Protein AF-A0A5B7ASS6-F1 (afdb_monomer_lite)

Radius of gyration: 26.57 Å; chains: 1; bounding box: 70×71×68 Å

Foldseek 3Di:
DLVCVVVVQVDDDPPDDTPVNVVVVVLVCLLVDDPVRLLVVQLVCQVVVVSCVVVCSLVSSLLSNLVVLVVLLVPDDDPDDDDDDDDDDDDDDDPPVPVVVVVNVCSNCVCLVSCLSHQLVSLLVSLVSNVVVPHDLLSNLVSLLSSLVVCVVPDDLVSNQSSLLSSLVSNLVGDLVSHDLVVLLVSVVVCLPHPHDPVSLLSSLLSNLLVLLVDALVSQQDADRPPAQAGRDLVSVLSSLCSNCVVHPVPDDLNSLLSNVVSLLVNLLVRLLTPSDDPVSSVCSVPSHDPSSDPDCVSVVNSVVNNVVD

InterPro domains:
  IPR027356 NPH3 domain [PF03000] (109-309)
  IPR027356 NPH3 domain [PS51649] (109-310)
  IPR043454 NPH3/RPT2-like family [PTHR32370] (1-309)

Structure (mmCIF, N/CA/C/O backbone):
data_AF-A0A5B7ASS6-F1
#
_entry.id   AF-A0A5B7ASS6-F1
#
loop_
_atom_site.group_PDB
_atom_site.id
_atom_site.type_symbol
_atom_site.label_atom_id
_atom_site.label_alt_id
_atom_site.label_comp_id
_atom_site.label_asym_id
_atom_site.label_entity_id
_atom_site.label_seq_id
_atom_site.pdbx_PDB_ins_code
_atom_site.Cartn_x
_atom_site.Cartn_y
_atom_site.Cartn_z
_atom_site.occupancy
_atom_site.B_iso_or_equiv
_atom_site.auth_seq_id
_atom_site.auth_comp_id
_atom_site.auth_asym_id
_atom_site.auth_atom_id
_atom_site.pdbx_PDB_model_num
ATOM 1 N N . TYR A 1 1 ? -26.658 -4.430 28.474 1.00 70.12 1 TYR A N 1
ATOM 2 C CA . TYR A 1 1 ? -27.340 -4.220 27.182 1.00 70.12 1 TYR A CA 1
ATOM 3 C C . TYR A 1 1 ? -27.640 -5.527 26.459 1.00 70.12 1 TYR A C 1
ATOM 5 O O . TYR A 1 1 ? -28.790 -5.923 26.488 1.00 70.12 1 TYR A O 1
ATOM 13 N N . CYS A 1 2 ? -26.664 -6.260 25.897 1.00 70.94 2 CYS A N 1
ATOM 14 C CA . CYS A 1 2 ? -26.958 -7.494 25.139 1.00 70.94 2 CYS A CA 1
ATOM 15 C C . CYS A 1 2 ? -27.719 -8.550 25.961 1.00 70.94 2 CYS A C 1
ATOM 17 O O . CYS A 1 2 ? -28.656 -9.152 25.457 1.00 70.94 2 CYS A O 1
ATOM 19 N N . ILE A 1 3 ? -27.371 -8.714 27.245 1.00 75.25 3 ILE A N 1
ATOM 20 C CA . ILE A 1 3 ? -28.109 -9.583 28.180 1.00 75.25 3 ILE A CA 1
ATOM 21 C C . ILE A 1 3 ? -29.531 -9.059 28.423 1.00 75.25 3 ILE A C 1
ATOM 23 O O . ILE A 1 3 ? -30.468 -9.840 28.394 1.00 75.25 3 ILE A O 1
ATOM 27 N N . ALA A 1 4 ? -29.706 -7.749 28.617 1.00 75.75 4 ALA A N 1
ATOM 28 C CA . ALA A 1 4 ? -31.023 -7.147 28.839 1.00 75.75 4 ALA A CA 1
ATOM 29 C C . ALA A 1 4 ? -31.941 -7.306 27.614 1.00 75.75 4 ALA A C 1
ATOM 31 O O . ALA A 1 4 ? -33.117 -7.610 27.771 1.00 75.75 4 ALA A O 1
ATOM 32 N N . HIS A 1 5 ? -31.379 -7.162 26.408 1.00 72.50 5 HIS A N 1
ATOM 33 C CA . HIS A 1 5 ? -32.078 -7.382 25.144 1.00 72.50 5 HIS A CA 1
ATOM 34 C C . HIS A 1 5 ? -32.392 -8.868 24.914 1.00 72.50 5 HIS A C 1
ATOM 36 O O . HIS A 1 5 ? -33.479 -9.200 24.458 1.00 72.50 5 HIS A O 1
ATOM 42 N N . PHE A 1 6 ? -31.461 -9.776 25.225 1.00 75.00 6 PHE A N 1
ATOM 43 C CA . PHE A 1 6 ? -31.694 -11.223 25.127 1.00 75.00 6 PHE A CA 1
ATOM 44 C C . PHE A 1 6 ? -32.766 -11.706 26.111 1.00 75.00 6 PHE A C 1
ATOM 46 O O . PHE A 1 6 ? -33.565 -12.571 25.780 1.00 75.00 6 PHE A O 1
ATOM 53 N N . MET A 1 7 ? -32.789 -11.133 27.314 1.00 79.31 7 MET A N 1
ATOM 54 C CA . MET A 1 7 ? -33.757 -11.448 28.368 1.00 79.31 7 MET A CA 1
ATOM 55 C C . MET A 1 7 ? -35.111 -10.745 28.172 1.00 79.31 7 MET A C 1
ATOM 57 O O . MET A 1 7 ? -35.962 -10.850 29.049 1.00 79.31 7 MET A O 1
ATOM 61 N N . GLU A 1 8 ? -35.293 -9.994 27.076 1.00 74.69 8 GLU A N 1
ATOM 62 C CA . GLU A 1 8 ? -36.501 -9.209 26.778 1.00 74.69 8 GLU A CA 1
ATOM 63 C C . GLU A 1 8 ? -36.992 -8.374 27.977 1.00 74.69 8 GLU A C 1
ATOM 65 O O . GLU A 1 8 ? -38.194 -8.246 28.232 1.00 74.69 8 GLU A O 1
ATOM 70 N N . MET A 1 9 ? -36.057 -7.778 28.731 1.00 75.12 9 MET A N 1
ATOM 71 C CA . MET A 1 9 ? -36.351 -6.944 29.907 1.00 75.12 9 MET A CA 1
ATOM 72 C C . MET A 1 9 ? -36.867 -5.553 29.504 1.00 75.12 9 MET A C 1
ATOM 74 O O . MET A 1 9 ? -36.378 -4.532 29.979 1.00 75.12 9 MET A O 1
ATOM 78 N N . ASN A 1 10 ? -37.858 -5.528 28.616 1.00 68.19 10 ASN A N 1
ATOM 79 C CA . ASN A 1 10 ? -38.366 -4.353 27.908 1.00 68.19 10 ASN A CA 1
ATOM 80 C C . ASN A 1 10 ? -39.529 -3.685 28.662 1.00 68.19 10 ASN A C 1
ATOM 82 O O . ASN A 1 10 ? -40.051 -2.662 28.230 1.00 68.19 10 ASN A O 1
ATOM 86 N N . LYS A 1 11 ? -40.006 -4.310 29.745 1.00 65.25 11 LYS A N 1
ATOM 87 C CA . LYS A 1 11 ? -41.147 -3.853 30.545 1.00 65.25 11 LYS A CA 1
ATOM 88 C C . LYS A 1 11 ? -40.686 -3.621 31.976 1.00 65.25 11 LYS A C 1
ATOM 90 O O . LYS A 1 11 ? -40.142 -4.522 32.611 1.00 65.25 11 LYS A O 1
ATOM 95 N N . SER A 1 12 ? -40.883 -2.409 32.483 1.00 62.34 12 SER A N 1
ATOM 96 C CA . SER A 1 12 ? -40.654 -2.088 33.890 1.00 62.34 12 SER A CA 1
ATOM 97 C C . SER A 1 12 ? -41.745 -2.726 34.755 1.00 62.34 12 SER A C 1
ATOM 99 O O . SER A 1 12 ? -42.940 -2.618 34.477 1.00 62.34 12 SER A O 1
ATOM 101 N N . ILE A 1 13 ? -41.330 -3.432 35.808 1.00 58.53 13 ILE A N 1
ATOM 102 C CA . ILE A 1 13 ? -42.232 -3.882 36.870 1.00 58.53 13 ILE A CA 1
ATOM 103 C C . ILE A 1 13 ? -42.278 -2.739 37.886 1.00 58.53 13 ILE A C 1
ATOM 105 O O . ILE A 1 13 ? -41.232 -2.286 38.353 1.00 58.53 13 ILE A O 1
ATOM 109 N N . SER A 1 14 ? -43.491 -2.246 38.151 1.00 56.44 14 SER A N 1
ATOM 110 C CA . SER A 1 14 ? -43.833 -1.096 39.003 1.00 56.44 14 SER A CA 1
ATOM 111 C C . SER A 1 14 ? -42.741 -0.681 40.006 1.00 56.44 14 SER A C 1
ATOM 113 O O . SER A 1 14 ? -42.506 -1.367 40.998 1.00 56.44 14 SER A O 1
ATOM 115 N N . GLY A 1 15 ? -42.109 0.473 39.760 1.00 63.78 15 GLY A N 1
ATOM 116 C CA . GLY A 1 15 ? -41.204 1.153 40.696 1.00 63.78 15 GLY A CA 1
ATOM 117 C C . GLY A 1 15 ? -39.707 0.863 40.540 1.00 63.78 15 GLY A C 1
ATOM 118 O O . GLY A 1 15 ? -38.907 1.612 41.095 1.00 63.78 15 GLY A O 1
ATOM 119 N N . THR A 1 16 ? -39.303 -0.148 39.761 1.00 65.62 16 THR A N 1
ATOM 120 C CA . THR A 1 16 ? -37.878 -0.449 39.519 1.00 65.62 16 THR A CA 1
ATOM 121 C C . THR A 1 16 ? -37.538 -0.260 38.041 1.00 65.62 16 THR A C 1
ATOM 123 O O . THR A 1 16 ? -38.141 -0.903 37.181 1.00 65.62 16 THR A O 1
ATOM 126 N N . ILE A 1 17 ? -36.578 0.624 37.737 1.00 67.38 17 ILE A N 1
ATOM 127 C CA . ILE A 1 17 ? -36.073 0.835 36.368 1.00 67.38 17 ILE A CA 1
ATOM 128 C C . ILE A 1 17 ? -35.519 -0.503 35.867 1.00 67.38 17 ILE A C 1
ATOM 130 O O . ILE A 1 17 ? -34.678 -1.106 36.541 1.00 67.38 17 ILE A O 1
ATOM 134 N N . ASN A 1 18 ? -36.000 -0.982 34.719 1.00 78.81 18 ASN A N 1
ATOM 135 C CA . ASN A 1 18 ? -35.545 -2.262 34.181 1.00 78.81 18 ASN A CA 1
ATOM 136 C C . ASN A 1 18 ? -34.081 -2.159 33.707 1.00 78.81 18 ASN A C 1
ATOM 138 O O . ASN A 1 18 ? -33.558 -1.079 33.425 1.00 78.81 18 ASN A O 1
ATOM 142 N N . LEU A 1 19 ? -33.386 -3.300 33.645 1.00 79.50 19 LEU A N 1
ATOM 143 C CA . LEU A 1 19 ? -31.969 -3.334 33.268 1.00 79.50 19 LEU A CA 1
ATOM 144 C C . LEU A 1 19 ? -31.737 -2.735 31.872 1.00 79.50 19 LEU A C 1
ATOM 146 O O . LEU A 1 19 ? -30.673 -2.173 31.618 1.00 79.50 19 LEU A O 1
ATOM 150 N N . PHE A 1 20 ? -32.719 -2.846 30.974 1.00 78.19 20 PHE A N 1
ATOM 151 C CA . PHE A 1 20 ? -32.643 -2.275 29.636 1.00 78.19 20 PHE A CA 1
ATOM 152 C C . PHE A 1 20 ? -32.573 -0.743 29.689 1.00 78.19 20 PHE A C 1
ATOM 154 O O . PHE A 1 20 ? -31.570 -0.190 29.249 1.00 78.19 20 PHE A O 1
ATOM 161 N N . GLU A 1 21 ? -33.538 -0.085 30.331 1.00 77.62 21 GLU A N 1
ATOM 162 C CA . GLU A 1 21 ? -33.602 1.368 30.549 1.00 77.62 21 GLU A CA 1
ATOM 163 C C . GLU A 1 21 ? -32.377 1.886 31.313 1.00 77.62 21 GLU A C 1
ATOM 165 O O . GLU A 1 21 ? -31.799 2.905 30.942 1.00 77.62 21 GLU A O 1
ATOM 170 N N . GLN A 1 22 ? -31.917 1.165 32.345 1.00 79.19 22 GLN A N 1
ATOM 171 C CA . GLN A 1 22 ? -30.687 1.539 33.055 1.00 79.19 22 GLN A CA 1
ATOM 172 C C . GLN A 1 22 ? -29.461 1.484 32.141 1.00 79.19 22 GLN A C 1
ATOM 174 O O . GLN A 1 22 ? -28.597 2.360 32.218 1.00 79.19 22 GLN A O 1
ATOM 179 N N . THR A 1 23 ? -29.365 0.462 31.278 1.00 77.94 23 THR A N 1
ATOM 180 C CA . THR A 1 23 ? -28.239 0.394 30.344 1.00 77.94 23 THR A CA 1
ATOM 181 C C . THR A 1 23 ? -28.380 1.409 29.214 1.00 77.94 23 THR A C 1
ATOM 183 O O . THR A 1 23 ? -27.381 1.942 28.760 1.00 77.94 23 THR A O 1
ATOM 186 N N . GLU A 1 24 ? -29.584 1.690 28.730 1.00 77.88 24 GLU A N 1
ATOM 187 C CA . GLU A 1 24 ? -29.803 2.682 27.679 1.00 77.88 24 GLU A CA 1
ATOM 188 C C . GLU A 1 24 ? -29.435 4.086 28.162 1.00 77.88 24 GLU A C 1
ATOM 190 O O . GLU A 1 24 ? -28.659 4.773 27.499 1.00 77.88 24 GLU A O 1
ATOM 195 N N . LYS A 1 25 ? -29.852 4.449 29.380 1.00 81.50 25 LYS A N 1
ATOM 196 C CA . LYS A 1 25 ? -29.452 5.703 30.020 1.00 81.50 25 LYS A CA 1
ATOM 197 C C . LYS A 1 25 ? -27.933 5.811 30.192 1.00 81.50 25 LYS A C 1
ATOM 199 O O . LYS A 1 25 ? -27.349 6.842 29.872 1.00 81.50 25 LYS A O 1
ATOM 204 N N . SER A 1 26 ? -27.258 4.743 30.626 1.00 77.75 26 SER A N 1
ATOM 205 C CA . SER A 1 26 ? -25.791 4.773 30.741 1.00 77.75 26 SER A CA 1
ATOM 206 C C . SER A 1 26 ? -25.083 4.853 29.381 1.00 77.75 26 SER A C 1
ATOM 208 O O . SER A 1 26 ? -23.999 5.431 29.284 1.00 77.75 26 SER A O 1
ATOM 210 N N . LEU A 1 27 ? -25.701 4.334 28.313 1.00 76.69 27 LEU A N 1
ATOM 211 C CA . LEU A 1 27 ? -25.215 4.483 26.939 1.00 76.69 27 LEU A CA 1
ATOM 212 C C . LEU A 1 27 ? -25.411 5.906 26.392 1.00 76.69 27 LEU A C 1
ATOM 214 O O . LEU A 1 27 ? -24.600 6.363 25.586 1.00 76.69 27 LEU A O 1
ATOM 218 N N . GLU A 1 28 ? -26.458 6.623 26.801 1.00 79.19 28 GLU A N 1
ATOM 219 C CA . GLU A 1 28 ? -26.616 8.053 26.491 1.00 79.19 28 GLU A CA 1
ATOM 220 C C . GLU A 1 28 ? -25.521 8.898 27.157 1.00 79.19 28 GLU A C 1
ATOM 222 O O . GLU A 1 28 ? -25.026 9.867 26.576 1.00 79.19 28 GLU A O 1
ATOM 227 N N . GLU A 1 29 ? -25.055 8.471 28.330 1.00 84.12 29 GLU A N 1
ATOM 228 C CA . GLU A 1 29 ? -23.999 9.134 29.094 1.00 84.12 29 GLU A CA 1
ATOM 229 C C . GLU A 1 29 ? -22.566 8.825 28.597 1.00 84.12 29 GLU A C 1
ATOM 231 O O . GLU A 1 29 ? -21.608 9.402 29.116 1.00 84.12 29 GLU A O 1
ATOM 236 N N . ILE A 1 30 ? -22.381 8.012 27.538 1.00 82.94 30 ILE A N 1
ATOM 237 C CA . ILE A 1 30 ? -21.056 7.679 26.949 1.00 82.94 30 ILE A CA 1
ATOM 238 C C . ILE A 1 30 ? -20.226 8.928 26.616 1.00 82.94 30 ILE A C 1
ATOM 240 O O . ILE A 1 30 ? -18.992 8.915 26.681 1.00 82.94 30 ILE A O 1
ATOM 244 N N . ARG A 1 31 ? -20.881 10.036 26.250 1.00 79.62 31 ARG A N 1
ATOM 245 C CA . ARG A 1 31 ? -20.193 11.300 25.947 1.00 79.62 31 ARG A CA 1
ATOM 246 C C . ARG A 1 31 ? -19.391 11.825 27.144 1.00 79.62 31 ARG A C 1
ATOM 248 O O . ARG A 1 31 ? -18.380 12.491 26.921 1.00 79.62 31 ARG A O 1
ATOM 255 N N . TYR A 1 32 ? -19.793 11.497 28.370 1.00 83.19 32 TYR A N 1
ATOM 256 C CA . TYR A 1 32 ? -19.187 11.970 29.616 1.00 83.19 32 TYR A CA 1
ATOM 257 C C . TYR A 1 32 ? -18.170 10.999 30.228 1.00 83.19 32 TYR A C 1
ATOM 259 O O . TYR A 1 32 ? -17.474 11.385 31.162 1.00 83.19 32 TYR A O 1
ATOM 267 N N . TRP A 1 33 ? -18.031 9.780 29.695 1.00 87.19 33 TRP A N 1
ATOM 268 C CA . TRP A 1 33 ? -17.078 8.784 30.207 1.00 87.19 33 TRP A CA 1
ATOM 269 C C . TRP A 1 33 ? -15.637 9.297 30.192 1.00 87.19 33 TRP A C 1
ATOM 271 O O . TRP A 1 33 ? -15.272 10.146 29.383 1.00 87.19 33 T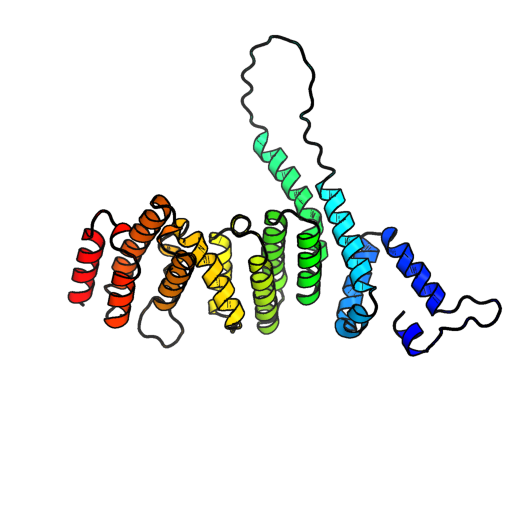RP A O 1
ATOM 281 N N . THR A 1 34 ? -14.760 8.787 31.043 1.00 89.06 34 THR A N 1
ATOM 282 C CA . THR A 1 34 ? -13.330 9.115 30.956 1.00 89.06 34 THR A CA 1
ATOM 283 C C . THR A 1 34 ? -12.688 8.465 29.719 1.00 89.06 34 THR A C 1
ATOM 285 O O . THR A 1 34 ? -13.234 7.542 29.112 1.00 89.06 34 THR A O 1
ATOM 288 N N . TRP A 1 35 ? -11.515 8.953 29.292 1.00 88.81 35 TRP A N 1
ATOM 289 C CA . TRP A 1 35 ? -10.767 8.323 28.189 1.00 88.81 35 TRP A CA 1
ATOM 290 C C . TRP A 1 35 ? -10.456 6.849 28.493 1.00 88.81 35 TRP A C 1
ATOM 292 O O . TRP A 1 35 ? -10.671 5.974 27.657 1.00 88.81 35 TRP A O 1
ATOM 302 N N . SER A 1 36 ? -10.041 6.567 29.729 1.00 89.56 36 SER A N 1
ATOM 303 C CA . SER A 1 36 ? -9.760 5.215 30.211 1.00 89.56 36 SER A CA 1
ATOM 304 C C . SER A 1 36 ? -10.991 4.305 30.157 1.00 89.56 36 SER A C 1
ATOM 306 O O . SER A 1 36 ? -10.883 3.174 29.686 1.00 89.56 36 SER A O 1
ATOM 308 N N . GLU A 1 37 ? -12.164 4.792 30.574 1.00 89.62 37 GLU A N 1
ATOM 309 C CA . GLU A 1 37 ? -13.430 4.044 30.492 1.00 89.62 37 GLU A CA 1
ATOM 310 C C . GLU A 1 37 ? -13.796 3.692 29.047 1.00 89.62 37 GLU A C 1
ATOM 312 O O . GLU A 1 37 ? -14.120 2.538 28.762 1.00 89.62 37 GLU A O 1
ATOM 317 N N . LEU A 1 38 ? -13.665 4.646 28.115 1.00 89.81 38 LEU A N 1
ATOM 318 C CA . LEU A 1 38 ? -13.899 4.405 26.687 1.00 89.81 38 LEU A CA 1
ATOM 319 C C . LEU A 1 38 ? -12.966 3.324 26.130 1.00 89.81 38 LEU A C 1
ATOM 321 O O . LEU A 1 38 ? -13.415 2.419 25.425 1.00 89.81 38 LEU A O 1
ATOM 325 N N . LEU A 1 39 ? -11.673 3.377 26.462 1.00 89.81 39 LEU A N 1
ATOM 326 C CA . LEU A 1 39 ? -10.706 2.374 26.010 1.00 89.81 39 LEU A CA 1
ATOM 327 C C . LEU A 1 39 ? -10.994 0.987 26.583 1.00 89.81 39 LEU A C 1
ATOM 329 O O . LEU A 1 39 ? -10.874 -0.009 25.866 1.00 89.81 39 LEU A O 1
ATOM 333 N N . VAL A 1 40 ? -11.368 0.903 27.862 1.00 89.25 40 VAL A N 1
ATOM 334 C CA . VAL A 1 40 ? -11.747 -0.365 28.500 1.00 89.25 40 VAL A CA 1
ATOM 335 C C . VAL A 1 40 ? -12.994 -0.936 27.830 1.00 89.25 40 VAL A C 1
ATOM 337 O O . VAL A 1 40 ? -12.986 -2.108 27.451 1.00 89.25 40 VAL A O 1
ATOM 340 N N . ALA A 1 41 ? -14.017 -0.114 27.592 1.00 88.00 41 ALA A N 1
ATOM 341 C CA . ALA A 1 41 ? -15.235 -0.537 26.910 1.00 88.00 41 ALA A CA 1
ATOM 342 C C . ALA A 1 41 ? -14.953 -1.041 25.484 1.00 88.00 41 ALA A C 1
ATOM 344 O O . ALA A 1 41 ? -15.414 -2.119 25.104 1.00 88.00 41 ALA A O 1
ATOM 345 N N . LEU A 1 42 ? -14.131 -0.323 24.709 1.00 87.81 42 LEU A N 1
ATOM 346 C CA . LEU A 1 42 ? -13.718 -0.750 23.368 1.00 87.81 42 LEU A CA 1
ATOM 347 C C . LEU A 1 42 ? -12.932 -2.066 23.401 1.00 87.81 42 LEU A C 1
ATOM 349 O O . LEU A 1 42 ? -13.170 -2.943 22.572 1.00 87.81 42 LEU A O 1
ATOM 353 N N . LYS A 1 43 ? -12.027 -2.246 24.372 1.00 87.25 43 LYS A N 1
ATOM 354 C CA . LYS A 1 43 ? -11.293 -3.508 24.566 1.00 87.25 43 LYS A CA 1
ATOM 355 C C . LYS A 1 43 ? -12.230 -4.665 24.908 1.00 87.25 43 LYS A C 1
ATOM 357 O O . LYS A 1 43 ? -12.085 -5.737 24.327 1.00 87.25 43 LYS A O 1
ATOM 362 N N . GLN A 1 44 ? -13.224 -4.448 25.764 1.00 85.44 44 GLN A N 1
ATOM 363 C CA . GLN A 1 44 ? -14.229 -5.462 26.097 1.00 85.44 44 GLN A CA 1
ATOM 364 C C . GLN A 1 44 ? -15.124 -5.814 24.897 1.00 85.44 44 GLN A C 1
ATOM 366 O O . GLN A 1 44 ? -15.443 -6.985 24.690 1.00 85.44 44 GLN A O 1
ATOM 371 N N . CYS A 1 45 ? -15.450 -4.840 24.040 1.00 82.44 45 CYS A N 1
ATOM 372 C CA . CYS A 1 45 ? -16.218 -5.077 22.814 1.00 82.44 45 CYS A CA 1
ATOM 373 C C . CYS A 1 45 ? -15.488 -5.982 21.803 1.00 82.44 45 CYS A C 1
ATOM 375 O O . CYS A 1 45 ? -16.145 -6.620 20.979 1.00 82.44 45 CYS A O 1
ATOM 377 N N . GLN A 1 46 ? -14.154 -6.103 21.870 1.00 82.19 46 GLN A N 1
ATOM 378 C CA . GLN A 1 46 ? -13.388 -6.983 20.972 1.00 82.19 46 GLN A CA 1
ATOM 379 C C . GLN A 1 46 ? -13.781 -8.456 21.106 1.00 82.19 46 GLN A C 1
ATOM 381 O O . GLN A 1 46 ? -13.802 -9.168 20.104 1.00 82.19 46 GLN A O 1
ATOM 386 N N . GLY A 1 47 ? -14.115 -8.905 22.319 1.00 72.44 47 GLY A N 1
ATOM 387 C CA . GLY A 1 47 ? -14.541 -10.283 22.577 1.00 72.44 47 GLY A CA 1
ATOM 388 C C . GLY A 1 47 ? -15.976 -10.587 22.134 1.00 72.44 47 GLY A C 1
ATOM 389 O O . GLY A 1 47 ? -16.363 -11.749 22.096 1.00 72.44 47 GLY A O 1
ATOM 390 N N . LEU A 1 48 ? -16.765 -9.562 21.788 1.00 69.06 48 LEU A N 1
ATOM 391 C CA . LEU A 1 48 ? -18.213 -9.649 21.548 1.00 69.06 48 LEU A CA 1
ATOM 392 C C . LEU A 1 48 ? -18.616 -9.114 20.162 1.00 69.06 48 LEU A C 1
ATOM 394 O O . LEU A 1 48 ? -19.754 -8.694 19.953 1.00 69.06 48 LEU A O 1
ATOM 398 N N . PHE A 1 49 ? -17.677 -9.117 19.214 1.00 64.12 49 PHE A N 1
ATOM 399 C CA . PHE A 1 49 ? -17.743 -8.343 17.971 1.00 64.12 49 PHE A CA 1
ATOM 400 C C . PHE A 1 49 ? -19.038 -8.494 17.136 1.00 64.12 49 PHE A C 1
ATOM 402 O O . PHE A 1 49 ? -19.541 -7.468 16.679 1.00 64.12 49 PHE A O 1
ATOM 409 N N . PRO A 1 50 ? -19.649 -9.688 16.960 1.00 62.00 50 PRO A N 1
ATOM 410 C CA . PRO A 1 50 ? -20.899 -9.797 16.199 1.00 62.00 50 PRO A CA 1
ATOM 411 C C . PRO A 1 50 ? -22.079 -9.082 16.878 1.00 62.00 50 PRO A C 1
ATOM 413 O O . PRO A 1 50 ? -22.892 -8.459 16.207 1.00 62.00 50 PRO A O 1
ATOM 416 N N . VAL A 1 51 ? -22.148 -9.140 18.212 1.00 59.25 51 VAL A N 1
ATOM 417 C CA . VAL A 1 51 ? -23.278 -8.644 19.020 1.00 59.25 51 VAL A CA 1
ATOM 418 C C . VAL A 1 51 ? -23.104 -7.162 19.392 1.00 59.25 51 VAL A C 1
ATOM 420 O O . VAL A 1 51 ? -24.066 -6.399 19.483 1.00 59.25 51 VAL A O 1
ATOM 423 N N . ALA A 1 52 ? -21.860 -6.718 19.586 1.00 59.06 52 ALA A N 1
ATOM 424 C CA . ALA A 1 52 ? -21.547 -5.315 19.852 1.00 59.06 52 ALA A CA 1
ATOM 425 C C . ALA A 1 52 ? -21.823 -4.419 18.630 1.00 59.06 52 ALA A C 1
ATOM 427 O O . ALA A 1 52 ? -22.252 -3.279 18.793 1.00 59.06 52 ALA A O 1
ATOM 428 N N . ASN A 1 53 ? -21.628 -4.937 17.412 1.00 62.31 53 ASN A N 1
ATOM 429 C CA . ASN A 1 53 ? -21.873 -4.178 16.187 1.00 62.31 53 ASN A CA 1
ATOM 430 C C . ASN A 1 53 ? -23.375 -3.993 15.893 1.00 62.31 53 ASN A C 1
ATOM 432 O O . ASN A 1 53 ? -23.774 -2.956 15.380 1.00 62.31 53 ASN A O 1
ATOM 436 N N . SER A 1 54 ? -24.228 -4.954 16.266 1.00 61.50 54 SER A N 1
ATOM 437 C CA . SER A 1 54 ? -25.685 -4.862 16.067 1.00 61.50 54 SER A CA 1
ATOM 438 C C . SER A 1 54 ? -26.406 -3.989 17.099 1.00 61.50 54 SER A C 1
ATOM 440 O O . SER A 1 54 ? -27.568 -3.658 16.903 1.00 61.50 54 SER A O 1
ATOM 442 N N . SER A 1 55 ? -25.750 -3.634 18.208 1.00 66.69 55 SER A N 1
ATOM 443 C CA . SER A 1 55 ? -26.372 -2.890 19.316 1.00 66.69 55 SER A CA 1
ATOM 444 C C . SER A 1 55 ? -26.156 -1.372 19.263 1.00 66.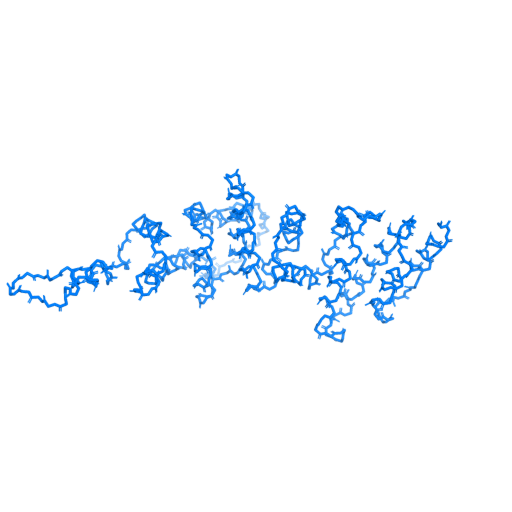69 55 SER A C 1
ATOM 446 O O . SER A 1 55 ? -26.637 -0.666 20.143 1.00 66.69 55 SER A O 1
ATOM 448 N N . GLY A 1 56 ? -25.396 -0.851 18.290 1.00 74.56 56 GLY A N 1
ATOM 449 C CA . GLY A 1 56 ? -25.068 0.582 18.175 1.00 74.56 56 GLY A CA 1
ATOM 450 C C . GLY A 1 56 ? -24.141 1.128 19.276 1.00 74.56 56 GLY A C 1
ATOM 451 O O . GLY A 1 56 ? -23.651 2.251 19.177 1.00 74.56 56 GLY A O 1
ATOM 452 N N . ILE A 1 57 ? -23.834 0.338 20.312 1.00 81.19 57 ILE A N 1
ATOM 453 C CA . ILE A 1 57 ? -22.933 0.719 21.415 1.00 81.19 57 ILE A CA 1
ATOM 454 C C . ILE A 1 57 ? -21.536 1.006 20.886 1.00 81.19 57 ILE A C 1
ATOM 456 O O . ILE A 1 57 ? -20.920 2.009 21.243 1.00 81.19 57 ILE A O 1
ATOM 460 N N . LEU A 1 58 ? -21.038 0.116 20.027 1.00 83.38 58 LEU A N 1
ATOM 461 C CA . LEU A 1 58 ? -19.706 0.246 19.462 1.00 83.38 58 LEU A CA 1
ATOM 462 C C . LEU A 1 58 ? -19.581 1.533 18.638 1.00 83.38 58 LEU A C 1
ATOM 464 O O . LEU A 1 58 ? -18.584 2.236 18.765 1.00 83.38 58 LEU A O 1
ATOM 468 N N . GLU A 1 59 ? -20.610 1.879 17.867 1.00 83.94 59 GLU A N 1
ATOM 469 C CA . GLU A 1 59 ? -20.669 3.118 17.090 1.00 83.94 59 GLU A CA 1
ATOM 470 C C . GLU A 1 59 ? -20.647 4.356 17.996 1.00 83.94 59 GLU A C 1
ATOM 472 O O . GLU A 1 59 ? -19.788 5.216 17.815 1.00 83.94 59 GLU A O 1
ATOM 477 N N . LYS A 1 60 ? -21.472 4.395 19.054 1.00 86.56 60 LYS A N 1
ATOM 478 C CA . LYS A 1 60 ? -21.463 5.489 20.047 1.00 86.56 60 LYS A CA 1
ATOM 479 C C . LYS A 1 60 ? -20.096 5.654 20.730 1.00 86.56 60 LYS A C 1
ATOM 481 O O . LYS A 1 60 ? -19.619 6.778 20.904 1.00 86.56 60 LYS A O 1
ATOM 486 N N . CYS A 1 61 ? -19.444 4.549 21.103 1.00 88.62 61 CYS A N 1
ATOM 487 C CA . CYS A 1 61 ? -18.102 4.569 21.694 1.00 88.62 61 CYS A CA 1
ATOM 488 C C . CYS A 1 61 ? -17.052 5.098 20.707 1.00 88.62 61 CYS A C 1
ATOM 490 O O . CYS A 1 61 ? -16.219 5.922 21.087 1.00 88.62 61 CYS A O 1
ATOM 492 N N . LEU A 1 62 ? -17.094 4.653 19.448 1.00 89.06 62 LEU A N 1
ATOM 493 C CA . LEU A 1 62 ? -16.198 5.127 18.392 1.00 89.06 62 LEU A CA 1
ATOM 494 C C . LEU A 1 62 ? -16.415 6.613 18.101 1.00 89.06 62 LEU A C 1
ATOM 496 O O . LEU A 1 62 ? -15.447 7.360 17.999 1.00 89.06 62 LEU A O 1
ATOM 500 N N . ASP A 1 63 ? -17.664 7.063 18.044 1.00 88.81 63 ASP A N 1
ATOM 501 C CA . ASP A 1 63 ? -18.006 8.467 17.838 1.00 88.81 63 ASP A CA 1
ATOM 502 C C . ASP A 1 63 ? -17.513 9.371 18.968 1.00 88.81 63 ASP A C 1
ATOM 504 O O . ASP A 1 63 ? -17.004 10.464 18.707 1.00 88.81 63 ASP A O 1
ATOM 508 N N . SER A 1 64 ? -17.633 8.920 20.219 1.00 90.56 64 SER A N 1
ATOM 509 C CA . SER A 1 64 ? -17.086 9.630 21.380 1.00 90.56 64 SER A CA 1
ATOM 510 C C . SER A 1 64 ? -15.553 9.662 21.342 1.00 90.56 64 SER A C 1
ATOM 512 O O . SER A 1 64 ? -14.954 10.724 21.521 1.00 90.56 64 SER A O 1
ATOM 514 N N . LEU A 1 65 ? -14.909 8.527 21.034 1.00 92.06 65 LEU A N 1
ATOM 515 C CA . LEU A 1 65 ? -13.452 8.410 20.906 1.00 92.06 65 LEU A CA 1
ATOM 516 C C . LEU A 1 65 ? -12.910 9.363 19.833 1.00 92.06 65 LEU A C 1
ATOM 518 O O . LEU A 1 65 ? -12.051 10.198 20.114 1.00 92.06 65 LEU A O 1
ATOM 522 N N . VAL A 1 66 ? -13.427 9.261 18.609 1.00 91.38 66 VAL A N 1
ATOM 523 C CA . VAL A 1 66 ? -12.964 10.064 17.475 1.00 91.38 66 VAL A CA 1
ATOM 524 C C . VAL A 1 66 ? -13.336 11.535 17.670 1.00 91.38 66 VAL A C 1
ATOM 526 O O . VAL A 1 66 ? -12.528 12.409 17.372 1.00 91.38 66 VAL A O 1
ATOM 529 N N . GLY A 1 67 ? -14.497 11.841 18.257 1.00 89.06 67 GLY A N 1
ATOM 530 C CA . GLY A 1 67 ? -14.855 13.213 18.628 1.00 89.06 67 GLY A CA 1
ATOM 531 C C . GLY A 1 67 ? -13.826 13.869 19.555 1.00 89.06 67 GLY A C 1
ATOM 532 O O . GLY A 1 67 ? -13.438 15.012 19.331 1.00 89.06 67 GLY A O 1
ATOM 533 N N . ARG A 1 68 ? -13.315 13.137 20.551 1.00 88.81 68 ARG A N 1
ATOM 534 C CA . ARG A 1 68 ? -12.272 13.644 21.463 1.00 88.81 68 ARG A CA 1
ATOM 535 C C . ARG A 1 68 ? -10.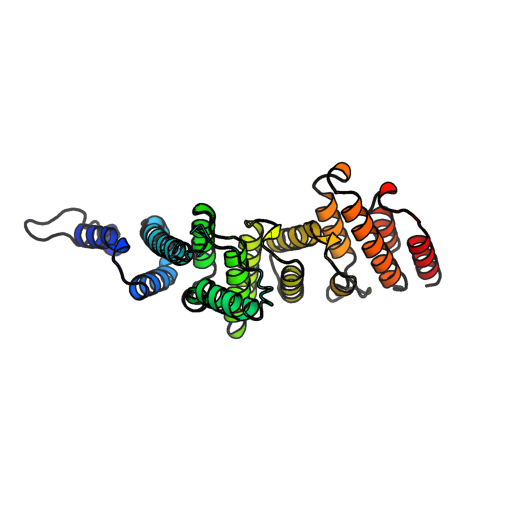928 13.827 20.780 1.00 88.81 68 ARG A C 1
ATOM 537 O O . ARG A 1 68 ? -10.253 14.823 21.025 1.00 88.81 68 ARG A O 1
ATOM 544 N N . LEU A 1 69 ? -10.554 12.888 19.915 1.00 87.88 69 LEU A N 1
ATOM 545 C CA . LEU A 1 69 ? -9.324 12.989 19.133 1.00 87.88 69 LEU A CA 1
ATOM 546 C C . LEU A 1 69 ? -9.338 14.223 18.214 1.00 87.88 69 LEU A C 1
ATOM 548 O O . LEU A 1 69 ? -8.301 14.859 18.047 1.00 87.88 69 LEU A O 1
ATOM 552 N N . ALA A 1 70 ? -10.507 14.598 17.683 1.00 83.94 70 ALA A N 1
ATOM 553 C CA . ALA A 1 70 ? -10.658 15.760 16.810 1.00 83.94 70 ALA A CA 1
ATOM 554 C C . ALA A 1 70 ? -10.459 17.058 17.598 1.00 83.94 70 ALA A C 1
ATOM 556 O O . ALA A 1 70 ? -9.639 17.894 17.229 1.00 83.94 70 ALA A O 1
ATOM 557 N N . LEU A 1 71 ? -11.130 17.176 18.748 1.00 80.00 71 LEU A N 1
ATOM 558 C CA . LEU A 1 71 ? -11.022 18.341 19.631 1.00 80.00 71 LEU A CA 1
ATOM 559 C C . LEU A 1 71 ? -9.590 18.553 20.145 1.00 80.00 71 LEU A C 1
ATOM 561 O O . LEU A 1 71 ? -9.118 19.685 20.225 1.00 80.00 71 LEU A O 1
ATOM 565 N N . ALA A 1 72 ? -8.876 17.467 20.458 1.00 69.62 72 ALA A N 1
ATOM 566 C CA . ALA A 1 72 ? -7.477 17.534 20.875 1.00 69.62 72 ALA A CA 1
ATOM 567 C C . ALA A 1 72 ? -6.540 18.003 19.745 1.00 69.62 72 ALA A C 1
ATOM 569 O O . ALA A 1 72 ? -5.503 18.604 20.024 1.00 69.62 72 ALA A O 1
ATOM 570 N N . SER A 1 73 ? -6.905 17.747 18.485 1.00 62.09 73 SER A N 1
ATOM 571 C CA . SER A 1 73 ? -6.168 18.215 17.309 1.00 62.09 73 SER A CA 1
ATOM 572 C C . SER A 1 73 ? -6.461 19.684 16.974 1.00 62.09 73 SER A C 1
ATOM 574 O O . SER A 1 73 ? -5.572 20.375 16.484 1.00 62.09 73 SER A O 1
ATOM 576 N N . GLU A 1 74 ? -7.679 20.172 17.242 1.00 54.59 74 GLU A N 1
ATOM 577 C CA . GLU A 1 74 ? -8.109 21.557 16.976 1.00 54.59 74 GLU A CA 1
ATOM 578 C C . GLU A 1 74 ? -7.676 22.560 18.055 1.00 54.59 74 GLU A C 1
ATOM 580 O O . GLU A 1 74 ? -7.463 23.733 17.755 1.00 54.59 74 GLU A O 1
ATOM 585 N N . ALA A 1 75 ? -7.461 22.120 19.299 1.00 51.50 75 ALA A N 1
ATOM 586 C CA . ALA A 1 75 ? -6.969 22.957 20.401 1.00 51.50 75 ALA A CA 1
ATOM 587 C C . ALA A 1 75 ? -5.488 23.386 20.256 1.00 51.50 75 ALA A C 1
ATOM 589 O O . ALA A 1 75 ? -4.816 23.681 21.245 1.00 51.50 75 ALA A O 1
ATOM 590 N N . SER A 1 76 ? -4.964 23.421 19.028 1.00 42.31 76 SER A N 1
ATOM 591 C CA . SER A 1 76 ? -3.686 24.019 18.659 1.00 42.31 76 SER A CA 1
ATOM 592 C C . SER A 1 76 ? -3.945 25.411 18.064 1.00 42.31 76 SER A C 1
ATOM 594 O O . SER A 1 76 ? -4.196 25.522 16.865 1.00 42.31 76 SER A O 1
ATOM 596 N N . PRO A 1 77 ? -3.887 26.506 18.849 1.00 41.12 77 PRO A N 1
ATOM 597 C CA . PRO A 1 77 ? -3.898 27.835 18.269 1.00 41.12 77 PRO A CA 1
ATOM 598 C C . PRO A 1 77 ? -2.514 28.092 17.671 1.00 41.12 77 PRO A C 1
ATOM 600 O O . PRO A 1 77 ? -1.512 28.142 18.389 1.00 41.12 77 PRO A O 1
ATOM 603 N N . CYS A 1 78 ? -2.451 28.294 16.358 1.00 40.62 78 CYS A N 1
ATOM 604 C CA . CYS A 1 78 ? -1.370 29.074 15.768 1.00 40.62 78 CYS A CA 1
ATOM 605 C C . CYS A 1 78 ? -1.440 30.491 16.368 1.00 40.62 78 CYS A C 1
ATOM 607 O O . CYS A 1 78 ? -2.486 31.132 16.238 1.00 40.62 78 CYS A O 1
ATOM 609 N N . PRO A 1 79 ? -0.381 31.034 16.996 1.00 38.69 79 PRO A N 1
ATOM 610 C CA . PRO A 1 79 ? -0.357 32.443 17.345 1.00 38.69 79 PRO A CA 1
ATOM 611 C C . PRO A 1 79 ? -0.053 33.215 16.061 1.00 38.69 79 PRO A C 1
ATOM 613 O O . PRO A 1 79 ? 1.094 33.500 15.724 1.00 38.69 79 PRO A O 1
ATOM 616 N N . SER A 1 80 ? -1.081 33.482 15.269 1.00 44.94 80 SER A N 1
ATOM 617 C CA . SER A 1 80 ? -0.972 34.336 14.088 1.00 44.94 80 SER A CA 1
ATOM 618 C C . SER A 1 80 ? -2.242 35.156 13.938 1.00 44.94 80 SER A C 1
ATOM 620 O O . SER A 1 80 ? -2.970 35.032 12.963 1.00 44.94 80 SER A O 1
ATOM 622 N N . THR A 1 81 ? -2.498 36.009 14.926 1.00 32.06 81 THR A N 1
ATOM 623 C CA . THR A 1 81 ? -3.427 37.133 14.795 1.00 32.06 81 THR A CA 1
ATOM 624 C C . THR A 1 81 ? -2.814 38.368 15.449 1.00 32.06 81 THR A C 1
ATOM 626 O O . THR A 1 81 ? -2.797 38.498 16.668 1.00 32.06 81 THR A O 1
ATOM 629 N N . SER A 1 82 ? -2.271 39.223 14.577 1.00 37.25 82 SER A N 1
ATOM 630 C CA . SER A 1 82 ? -2.321 40.692 14.600 1.00 37.25 82 SER A CA 1
ATOM 631 C C . SER A 1 82 ? -2.047 41.452 15.907 1.00 37.25 82 SER A C 1
ATOM 633 O O . SER A 1 82 ? -2.895 41.511 16.793 1.00 37.25 82 SER A O 1
ATOM 635 N N . SER A 1 83 ? -0.965 42.236 15.895 1.00 30.19 83 SER A N 1
ATOM 636 C CA . SER A 1 83 ? -0.988 43.621 16.385 1.00 30.19 83 SER A CA 1
ATOM 637 C C . SER A 1 83 ? -0.152 44.505 15.446 1.00 30.19 83 SER A C 1
ATOM 639 O O . SER A 1 83 ? 0.910 44.053 15.009 1.00 30.19 83 SER A O 1
ATOM 641 N N . PRO A 1 84 ? -0.618 45.721 15.106 1.00 48.81 84 PRO A N 1
ATOM 642 C CA . PRO A 1 84 ? 0.106 46.678 14.280 1.00 48.81 84 PRO A CA 1
ATOM 643 C C . PRO A 1 84 ? 1.124 47.480 15.109 1.00 48.81 84 PRO A C 1
ATOM 645 O O . PRO A 1 84 ? 1.043 47.520 16.335 1.00 48.81 84 PRO A O 1
ATOM 648 N N . ASP A 1 85 ? 2.044 48.122 14.391 1.00 36.84 85 ASP A N 1
ATOM 649 C CA . ASP A 1 85 ? 2.997 49.151 14.828 1.00 36.84 85 ASP A CA 1
ATOM 650 C C . ASP A 1 85 ? 4.251 48.707 15.605 1.00 36.84 85 ASP A C 1
ATOM 652 O O . ASP A 1 85 ? 4.287 48.568 16.823 1.00 36.84 85 ASP A O 1
ATOM 656 N N . SER A 1 86 ? 5.371 48.599 14.888 1.00 32.88 86 SER A N 1
ATOM 657 C CA . SER A 1 86 ? 6.464 49.581 15.000 1.00 32.88 86 SER A CA 1
ATOM 658 C C . SER A 1 86 ? 7.664 49.156 14.151 1.00 32.88 86 SER A C 1
ATOM 660 O O . SER A 1 86 ? 8.089 48.002 14.116 1.00 32.88 86 SER A O 1
ATOM 662 N N . SER A 1 87 ? 8.196 50.128 13.418 1.00 46.25 87 SER A N 1
ATOM 663 C CA . SER A 1 87 ? 9.416 50.051 12.623 1.00 46.25 87 SER A CA 1
ATOM 664 C C . SER A 1 87 ? 10.613 49.580 13.454 1.00 46.25 87 SER A C 1
ATOM 666 O O . SER A 1 87 ? 11.010 50.245 14.410 1.00 46.25 87 SER A O 1
ATOM 668 N N . GLY A 1 88 ? 11.241 48.481 13.048 1.00 32.72 88 GLY A N 1
ATOM 669 C CA . GLY A 1 88 ? 12.482 48.017 13.654 1.00 32.72 88 GLY A CA 1
ATOM 670 C C . GLY A 1 88 ? 13.027 46.803 12.925 1.00 32.72 88 GLY A C 1
ATOM 671 O O . GLY A 1 88 ? 12.687 45.671 13.246 1.00 32.72 88 GLY A O 1
ATOM 672 N N . PHE A 1 89 ? 13.873 47.053 11.930 1.00 42.41 89 PHE A N 1
ATOM 673 C CA . PHE A 1 89 ? 14.657 46.048 11.221 1.00 42.41 89 PHE A CA 1
ATOM 674 C C . PHE A 1 89 ? 15.399 45.145 12.227 1.00 42.41 89 PHE A C 1
ATOM 676 O O . PHE A 1 89 ? 16.369 45.567 12.856 1.00 42.41 89 PHE A O 1
ATOM 683 N N . ARG A 1 90 ? 14.944 43.899 12.398 1.00 35.41 90 ARG A N 1
ATOM 684 C CA . ARG A 1 90 ? 15.713 42.822 13.035 1.00 35.41 90 ARG A CA 1
ATOM 685 C C . ARG A 1 90 ? 15.604 41.568 12.180 1.00 35.41 90 ARG A C 1
ATOM 687 O O . ARG A 1 90 ? 14.552 40.939 12.122 1.00 35.41 90 ARG A O 1
ATOM 694 N N . LEU A 1 91 ? 16.714 41.203 11.539 1.00 41.38 91 LEU A N 1
ATOM 695 C CA . LEU A 1 91 ? 16.937 39.840 11.0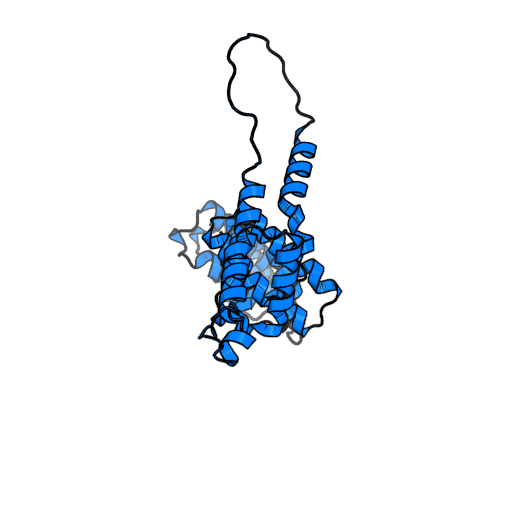70 1.00 41.38 91 LEU A CA 1
ATOM 696 C C . LEU A 1 91 ? 16.904 38.913 12.291 1.00 41.38 91 LEU A C 1
ATOM 698 O O . LEU A 1 91 ? 17.811 38.949 13.122 1.00 41.38 91 LEU A O 1
ATOM 702 N N . SER A 1 92 ? 15.850 38.109 12.408 1.00 32.31 92 SER A N 1
ATOM 703 C CA . SER A 1 92 ? 15.803 36.984 13.339 1.00 32.31 92 SER A CA 1
ATOM 704 C C . SER A 1 92 ? 16.220 35.730 12.581 1.00 32.31 92 SER A C 1
ATOM 706 O O . SER A 1 92 ? 15.497 35.253 11.710 1.00 32.31 92 SER A O 1
ATOM 708 N N . CYS A 1 93 ? 17.410 35.220 12.885 1.00 33.19 93 CYS A N 1
ATOM 709 C CA . CYS A 1 93 ? 17.818 33.878 12.496 1.00 33.19 93 CYS A CA 1
ATOM 710 C C . CYS A 1 93 ? 17.076 32.878 13.395 1.00 33.19 93 CYS A C 1
ATOM 712 O O . CYS A 1 93 ? 17.331 32.807 14.598 1.00 33.19 93 CYS A O 1
ATOM 714 N N . ASP A 1 94 ? 16.143 32.127 12.814 1.00 36.38 94 ASP A N 1
ATOM 715 C CA . ASP A 1 94 ? 15.352 31.118 13.513 1.00 36.38 94 ASP A CA 1
ATOM 716 C C . ASP A 1 94 ? 16.171 29.854 13.817 1.00 36.38 94 ASP A C 1
ATOM 718 O O . ASP A 1 94 ? 16.378 29.003 12.953 1.00 36.38 94 ASP A O 1
ATOM 722 N N . THR A 1 95 ? 16.541 29.665 15.086 1.00 39.56 95 THR A N 1
ATOM 723 C CA . THR A 1 95 ? 16.994 28.362 15.618 1.00 39.56 95 THR A CA 1
ATOM 724 C C . THR A 1 95 ? 15.877 27.631 16.387 1.00 39.56 95 THR A C 1
ATOM 726 O O . THR A 1 95 ? 16.143 26.686 17.121 1.00 39.56 95 THR A O 1
ATOM 729 N N . ARG A 1 96 ? 14.600 28.027 16.240 1.00 44.91 96 ARG A N 1
ATOM 730 C CA . ARG A 1 96 ? 13.475 27.484 17.042 1.00 44.91 96 ARG A CA 1
ATOM 731 C C . ARG A 1 96 ? 12.543 26.507 16.302 1.00 44.91 96 ARG A C 1
ATOM 733 O O . ARG A 1 96 ? 11.603 25.979 16.894 1.00 44.91 96 ARG A O 1
ATOM 740 N N . SER A 1 97 ? 12.804 26.209 15.031 1.00 51.12 97 SER A N 1
ATOM 741 C CA . SER A 1 97 ? 11.869 25.455 14.176 1.00 51.12 97 SER A CA 1
ATOM 742 C C . SER A 1 97 ? 11.814 23.945 14.451 1.00 51.12 97 SER A C 1
ATOM 744 O O . SER A 1 97 ? 10.832 23.295 14.112 1.00 51.12 97 SER A O 1
ATOM 746 N N . THR A 1 98 ? 12.830 23.349 15.080 1.00 48.84 98 THR A N 1
ATOM 747 C CA . THR A 1 98 ? 12.875 21.891 15.317 1.00 48.84 98 THR A CA 1
ATOM 748 C C . THR A 1 98 ? 12.153 21.458 16.594 1.00 48.84 98 THR A C 1
ATOM 750 O O . THR A 1 98 ? 11.606 20.356 16.651 1.00 48.84 98 THR A O 1
ATOM 753 N N . GLU A 1 99 ? 12.108 22.313 17.614 1.00 46.28 99 GLU A N 1
ATOM 754 C CA . GLU A 1 99 ? 11.517 21.989 18.916 1.00 46.28 99 GLU A CA 1
ATOM 755 C C . GLU A 1 99 ? 9.994 22.184 18.929 1.00 46.28 99 GLU A C 1
ATOM 757 O O . GLU A 1 99 ? 9.264 21.376 19.507 1.00 46.28 99 GLU A O 1
ATOM 762 N N . SER A 1 100 ? 9.487 23.176 18.188 1.00 51.59 100 SER A N 1
ATOM 763 C CA . SER A 1 100 ? 8.049 23.358 17.950 1.00 51.59 100 SER A CA 1
ATOM 764 C C . SER A 1 100 ? 7.449 22.201 17.142 1.00 51.59 100 SER A C 1
ATOM 766 O O . SER A 1 100 ? 6.387 21.692 17.503 1.00 51.59 100 SER A O 1
ATOM 768 N N . LEU A 1 101 ? 8.157 21.717 16.112 1.00 51.50 101 LEU A N 1
ATOM 769 C CA . LEU A 1 101 ? 7.752 20.556 15.312 1.00 51.50 101 LEU A CA 1
ATOM 770 C C . LEU A 1 101 ? 7.765 19.256 16.126 1.00 51.50 101 LEU A C 1
ATOM 772 O O . LEU A 1 101 ? 6.836 18.459 16.007 1.00 51.50 101 LEU A O 1
ATOM 776 N N . LYS A 1 102 ? 8.766 19.046 16.993 1.00 55.88 102 LYS A N 1
ATOM 777 C CA . LYS A 1 102 ? 8.800 17.893 17.912 1.00 55.88 102 LYS A CA 1
ATOM 778 C C . LYS A 1 102 ? 7.665 17.940 18.939 1.00 55.88 102 LYS A C 1
ATOM 780 O O . LYS A 1 102 ? 7.006 16.925 19.146 1.00 55.88 102 LYS A O 1
ATOM 785 N N . ASN A 1 103 ? 7.386 19.104 19.527 1.00 56.44 103 ASN A N 1
ATOM 786 C CA . ASN A 1 103 ? 6.286 19.271 20.483 1.00 56.44 103 ASN A CA 1
ATOM 787 C C . ASN A 1 103 ? 4.899 19.158 19.838 1.00 56.44 103 ASN A C 1
ATOM 789 O O . ASN A 1 103 ? 3.969 18.678 20.485 1.00 56.44 103 ASN A O 1
ATOM 793 N N . SER A 1 104 ? 4.752 19.582 18.581 1.00 58.84 104 SER A N 1
ATOM 794 C CA . SER A 1 104 ? 3.553 19.329 17.774 1.00 58.84 104 SER A CA 1
ATOM 795 C C . SER A 1 104 ? 3.410 17.833 17.472 1.00 58.84 104 SER A C 1
ATOM 797 O O . SER A 1 104 ? 2.347 17.252 17.664 1.00 58.84 104 SER A O 1
ATOM 799 N N . PHE A 1 105 ? 4.511 17.164 17.122 1.00 59.41 105 PHE A N 1
ATOM 800 C CA . PHE A 1 105 ? 4.512 15.740 16.802 1.00 59.41 105 PHE A CA 1
ATOM 801 C C . PHE A 1 105 ? 4.172 14.834 17.999 1.00 59.41 105 PHE A C 1
ATOM 803 O O . PHE A 1 105 ? 3.343 13.932 17.868 1.00 59.41 105 PHE A O 1
ATOM 810 N N . ILE A 1 106 ? 4.753 15.088 19.175 1.00 62.06 106 ILE A N 1
ATOM 811 C CA . ILE A 1 106 ? 4.430 14.353 20.412 1.00 62.06 106 ILE A CA 1
ATOM 812 C C . ILE A 1 106 ? 2.951 14.565 20.780 1.00 62.06 106 ILE A C 1
ATOM 814 O O . ILE A 1 106 ? 2.257 13.618 21.143 1.00 62.06 106 ILE A O 1
ATOM 818 N N . ARG A 1 107 ? 2.429 15.786 20.594 1.00 62.69 107 ARG A N 1
ATOM 819 C CA . ARG A 1 107 ? 1.008 16.096 20.819 1.00 62.69 107 ARG A CA 1
ATOM 820 C C . ARG A 1 107 ? 0.056 15.559 19.758 1.00 62.69 107 ARG A C 1
ATOM 822 O O . ARG A 1 107 ? -1.110 15.398 20.067 1.00 62.69 107 ARG A O 1
ATOM 829 N N . ALA A 1 108 ? 0.502 15.253 18.547 1.00 69.31 108 ALA A N 1
ATOM 830 C CA . ALA A 1 108 ? -0.346 14.617 17.538 1.00 69.31 108 ALA A CA 1
ATOM 831 C C . ALA A 1 108 ? -0.435 13.087 17.716 1.00 69.31 108 ALA A C 1
ATOM 833 O O . ALA A 1 108 ? -1.336 12.453 17.170 1.00 69.31 108 ALA A O 1
ATOM 834 N N . THR A 1 109 ? 0.497 12.490 18.473 1.00 81.12 109 THR A N 1
ATOM 835 C CA . THR A 1 109 ? 0.683 11.030 18.571 1.00 81.12 109 THR A CA 1
ATOM 836 C C . THR A 1 109 ? 0.445 10.440 19.963 1.00 81.12 109 THR A C 1
ATOM 838 O O . THR A 1 109 ? 0.596 9.234 20.134 1.00 81.12 109 THR A O 1
ATOM 841 N N . TRP A 1 110 ? 0.012 11.241 20.945 1.00 84.94 110 TRP A N 1
ATOM 842 C CA . TRP A 1 110 ? -0.226 10.800 22.333 1.00 84.94 110 TRP A CA 1
ATOM 843 C C . TRP A 1 110 ? -1.135 9.566 22.458 1.00 84.94 110 TRP A C 1
ATOM 845 O O . TRP A 1 110 ? -0.935 8.743 23.342 1.00 84.94 110 TRP A O 1
ATOM 855 N N . TRP A 1 111 ? -2.109 9.422 21.557 1.00 90.44 111 TRP A N 1
ATOM 856 C CA . TRP A 1 111 ? -3.104 8.347 21.571 1.00 90.44 111 TRP A CA 1
ATOM 857 C C . TRP A 1 111 ? -2.631 7.060 20.881 1.00 90.44 111 TRP A C 1
ATOM 859 O O . TRP A 1 111 ? -3.348 6.061 20.880 1.00 90.44 111 TRP A O 1
ATOM 869 N N . PHE A 1 112 ? -1.448 7.058 20.258 1.00 93.50 112 PHE A N 1
ATOM 870 C CA . PHE A 1 112 ? -0.984 5.922 19.461 1.00 93.50 112 PHE A CA 1
ATOM 871 C C . PHE A 1 112 ? -0.826 4.660 20.319 1.00 93.50 112 PHE A C 1
ATOM 873 O O . PHE A 1 112 ? -1.355 3.611 19.955 1.00 93.50 112 PHE A O 1
ATOM 880 N N . GLU A 1 113 ? -0.148 4.768 21.463 1.00 91.50 113 GLU A N 1
ATOM 881 C CA . GLU A 1 113 ? 0.069 3.654 22.402 1.00 91.50 113 GLU A CA 1
ATOM 882 C C . GLU A 1 113 ? -1.252 3.073 22.918 1.00 91.50 113 GLU A C 1
ATOM 884 O O . GLU A 1 113 ? -1.454 1.856 22.945 1.00 91.50 113 GLU A O 1
ATOM 889 N N . ASP A 1 114 ? -2.194 3.955 23.247 1.00 91.69 114 ASP A N 1
ATOM 890 C CA . ASP A 1 114 ? -3.496 3.587 23.796 1.00 91.69 114 ASP A CA 1
ATOM 891 C C . ASP A 1 114 ? -4.326 2.740 22.823 1.00 91.69 114 ASP A C 1
ATOM 893 O O . ASP A 1 114 ? -5.029 1.807 23.237 1.00 91.69 114 ASP A O 1
ATOM 897 N N . LEU A 1 115 ? -4.224 3.036 21.522 1.00 93.19 115 LEU A N 1
ATOM 898 C CA . LEU A 1 115 ? -4.979 2.353 20.471 1.00 93.19 115 LEU A CA 1
ATOM 899 C C . LEU A 1 115 ? -4.240 1.157 19.853 1.00 93.19 115 LEU A C 1
ATOM 901 O O . LEU A 1 115 ? -4.870 0.356 19.160 1.00 93.19 115 LEU A O 1
ATOM 905 N N . VAL A 1 116 ? -2.942 0.960 20.122 1.00 92.94 116 VAL A N 1
ATOM 906 C CA . VAL A 1 116 ? -2.197 -0.211 19.612 1.00 92.94 116 VAL A CA 1
ATOM 907 C C . VAL A 1 116 ? -2.813 -1.528 20.066 1.00 92.94 116 VAL A C 1
ATOM 909 O O . VAL A 1 116 ? -2.827 -2.495 19.308 1.00 92.94 116 VAL A O 1
ATOM 912 N N . GLY A 1 117 ? -3.372 -1.578 21.275 1.00 90.19 117 GLY A N 1
ATOM 913 C CA . GLY A 1 117 ? -4.011 -2.782 21.815 1.00 90.19 117 GLY A CA 1
ATOM 914 C C . GLY A 1 117 ? -5.308 -3.202 21.110 1.00 90.19 117 GLY A C 1
ATOM 915 O O . GLY A 1 117 ? -5.888 -4.224 21.476 1.00 90.19 117 GLY A O 1
ATOM 916 N N . LEU A 1 118 ? -5.798 -2.433 20.134 1.00 92.38 118 LEU A N 1
ATOM 917 C CA . LEU A 1 118 ? -7.024 -2.753 19.411 1.00 92.38 118 LEU A CA 1
ATOM 918 C C . LEU A 1 118 ? -6.814 -3.870 18.379 1.00 92.38 118 LEU A C 1
ATOM 920 O O . LEU A 1 118 ? -5.778 -3.966 17.712 1.00 92.38 118 LEU A O 1
ATOM 924 N N . SER A 1 119 ? -7.821 -4.732 18.225 1.00 92.19 119 SER A N 1
ATOM 925 C CA . SER A 1 119 ? -7.862 -5.721 17.147 1.00 92.19 119 SER A CA 1
ATOM 926 C C . SER A 1 119 ? -7.893 -5.036 15.771 1.00 92.19 119 SER A C 1
ATOM 928 O O . SER A 1 119 ? -8.385 -3.909 15.663 1.00 92.19 119 SER A O 1
ATOM 930 N N . PRO A 1 120 ? -7.418 -5.700 14.699 1.00 93.50 120 PRO A N 1
ATOM 931 C CA . PRO A 1 120 ? -7.422 -5.105 13.362 1.00 93.50 120 PRO A CA 1
ATOM 932 C C . PRO A 1 120 ? -8.814 -4.629 12.914 1.00 93.50 120 PRO A C 1
ATOM 934 O O . PRO A 1 120 ? -8.934 -3.544 12.356 1.00 93.50 120 PRO A O 1
ATOM 937 N N . ASN A 1 121 ? -9.875 -5.367 13.258 1.00 91.25 121 ASN A N 1
ATOM 938 C CA . ASN A 1 121 ? -11.251 -4.980 12.933 1.00 91.25 121 ASN A CA 1
ATOM 939 C C . ASN A 1 121 ? -11.671 -3.671 13.622 1.00 91.25 121 ASN A C 1
ATOM 941 O O . ASN A 1 121 ? -12.317 -2.830 13.004 1.00 91.25 121 ASN A O 1
ATOM 945 N N . LEU A 1 122 ? -11.306 -3.474 14.895 1.00 91.56 122 LEU A N 1
ATOM 946 C CA . LEU A 1 122 ? -11.596 -2.212 15.581 1.00 91.56 122 LEU A CA 1
ATOM 947 C C . LEU A 1 122 ? -10.769 -1.061 15.026 1.00 91.56 122 LEU A C 1
ATOM 949 O O . LEU A 1 122 ? -11.302 0.033 14.875 1.00 91.56 122 LEU A O 1
ATOM 953 N N . VAL A 1 123 ? -9.498 -1.299 14.695 1.00 95.00 123 VAL A N 1
ATOM 954 C CA . VAL A 1 123 ? -8.673 -0.284 14.029 1.00 95.00 123 VAL A CA 1
ATOM 955 C C . VAL A 1 123 ? -9.318 0.133 12.716 1.00 95.00 123 VAL A C 1
ATOM 957 O O . VAL A 1 123 ? -9.479 1.322 12.484 1.00 95.00 123 VAL A O 1
ATOM 960 N N . GLU A 1 124 ? -9.773 -0.809 11.894 1.00 94.75 124 GLU A N 1
ATOM 961 C CA . GLU A 1 124 ? -10.516 -0.492 10.673 1.00 94.75 124 GLU A CA 1
ATOM 962 C C . GLU A 1 124 ? -11.713 0.436 10.935 1.00 94.75 124 GLU A C 1
ATOM 964 O O . GLU A 1 124 ? -11.885 1.435 10.235 1.00 94.75 124 GLU A O 1
ATOM 969 N N . MET A 1 125 ? -12.520 0.148 11.958 1.00 93.00 125 MET A N 1
ATOM 970 C CA . MET A 1 125 ? -13.681 0.976 12.300 1.00 93.00 125 MET A CA 1
ATOM 971 C C . MET A 1 125 ? -13.288 2.371 12.802 1.00 93.00 125 MET A C 1
ATOM 973 O O . MET A 1 125 ? -13.873 3.362 12.364 1.00 93.00 125 MET A O 1
ATOM 977 N N . VAL A 1 126 ? -12.277 2.463 13.674 1.00 94.38 126 VAL A N 1
ATOM 978 C CA . VAL A 1 126 ? -11.742 3.743 14.167 1.00 94.38 126 VAL A CA 1
ATOM 979 C C . VAL A 1 126 ? -11.269 4.599 12.996 1.00 94.38 126 VAL A C 1
ATOM 981 O O . VAL A 1 126 ? -11.638 5.765 12.901 1.00 94.38 126 VAL A O 1
ATOM 984 N N . ILE A 1 127 ? -10.506 4.017 12.070 1.00 96.12 127 ILE A N 1
ATOM 985 C CA . ILE A 1 127 ? -9.936 4.747 10.935 1.00 96.12 127 ILE A CA 1
ATOM 986 C C . ILE A 1 127 ? -11.032 5.212 9.976 1.00 96.12 127 ILE A C 1
ATOM 988 O O . ILE A 1 127 ? -11.004 6.360 9.541 1.00 96.12 127 ILE A O 1
ATOM 992 N N . LYS A 1 128 ? -12.048 4.385 9.702 1.00 94.81 128 LYS A N 1
ATOM 993 C CA . LYS A 1 128 ? -13.213 4.809 8.905 1.00 94.81 128 LYS A CA 1
ATOM 994 C C . LYS A 1 128 ? -13.956 5.988 9.541 1.00 94.81 128 LYS A C 1
ATOM 996 O O . LYS A 1 128 ? -14.330 6.914 8.826 1.00 94.81 128 LYS A O 1
ATOM 1001 N N . SER A 1 129 ? -14.134 5.977 10.863 1.00 93.56 129 SER A N 1
ATOM 1002 C CA . SER A 1 129 ? -14.761 7.084 11.601 1.00 93.56 129 SER A CA 1
ATOM 1003 C C . SER A 1 129 ? -13.881 8.348 11.624 1.00 93.56 129 SER A C 1
ATOM 1005 O O . SER A 1 129 ? -14.376 9.464 11.481 1.00 93.56 129 SER A O 1
ATOM 1007 N N . MET A 1 130 ? -12.554 8.202 11.702 1.00 95.00 130 MET A N 1
ATOM 1008 C CA . MET A 1 130 ? -11.619 9.327 11.552 1.00 95.00 130 MET A CA 1
ATOM 1009 C C . MET A 1 130 ? -11.710 9.961 10.158 1.00 95.00 130 MET A C 1
ATOM 1011 O O . MET A 1 130 ? -11.819 11.181 10.038 1.00 95.00 130 MET A O 1
ATOM 1015 N N . VAL A 1 131 ? -11.715 9.142 9.101 1.00 94.44 131 VAL A N 1
ATOM 1016 C CA . VAL A 1 131 ? -11.827 9.617 7.713 1.00 94.44 131 VAL A CA 1
ATOM 1017 C C . VAL A 1 131 ? -13.168 10.321 7.478 1.00 94.44 131 VAL A C 1
ATOM 1019 O O . VAL A 1 131 ? -13.191 11.401 6.889 1.00 94.44 131 VAL A O 1
ATOM 1022 N N . SER A 1 132 ? -14.286 9.785 7.987 1.00 92.50 132 SER A N 1
ATOM 1023 C CA . SER A 1 132 ? -15.601 10.435 7.843 1.00 92.50 132 SER A CA 1
ATOM 1024 C C . SER A 1 132 ? -15.676 11.797 8.544 1.00 92.50 132 SER A C 1
ATOM 1026 O O . SER A 1 132 ? -16.385 12.692 8.082 1.00 92.50 132 SER A O 1
ATOM 1028 N N . ARG A 1 133 ? -14.890 11.988 9.610 1.00 90.38 133 ARG A N 1
ATOM 1029 C CA . ARG A 1 133 ? -14.743 13.258 10.336 1.00 90.38 133 ARG A CA 1
ATOM 1030 C C . ARG A 1 133 ? -13.598 14.141 9.830 1.00 90.38 133 ARG A C 1
ATOM 1032 O O . ARG A 1 133 ? -13.255 15.110 10.497 1.00 90.38 133 ARG A O 1
ATOM 1039 N N . LYS A 1 134 ? -13.041 13.849 8.647 1.00 90.94 134 LYS A N 1
ATOM 1040 C CA . LYS A 1 134 ? -11.997 14.650 7.978 1.00 90.94 134 LYS A CA 1
ATOM 1041 C C . LYS A 1 134 ? -10.716 14.827 8.802 1.00 90.94 134 LYS A C 1
ATOM 1043 O O . LYS A 1 134 ? -10.088 15.883 8.762 1.00 90.94 134 LYS A O 1
ATOM 1048 N N . PHE A 1 135 ? -10.320 13.796 9.542 1.00 91.50 135 PHE A N 1
ATOM 1049 C CA . PHE A 1 135 ? -9.009 13.782 10.188 1.00 91.50 135 PHE A CA 1
ATOM 1050 C C . PHE A 1 135 ? -7.878 13.890 9.167 1.00 91.50 135 PHE A C 1
ATOM 1052 O O . PHE A 1 135 ? -7.993 13.396 8.046 1.00 91.50 135 PHE A O 1
ATOM 1059 N N . ASP A 1 136 ? -6.750 14.464 9.589 1.00 91.62 136 ASP A N 1
ATOM 1060 C CA . ASP A 1 136 ? -5.547 14.521 8.764 1.00 91.62 136 ASP A CA 1
ATOM 1061 C C . ASP A 1 136 ? -5.063 13.104 8.412 1.00 91.62 136 ASP A C 1
ATOM 1063 O O . ASP A 1 136 ? -4.570 12.343 9.255 1.00 91.62 136 ASP A O 1
ATOM 1067 N N . HIS A 1 137 ? -5.172 12.770 7.128 1.00 94.94 137 HIS A N 1
ATOM 1068 C CA . HIS A 1 137 ? -4.760 11.492 6.569 1.00 94.94 137 HIS A CA 1
ATOM 1069 C C . HIS A 1 137 ? -3.270 11.190 6.795 1.00 94.94 137 HIS A C 1
ATOM 1071 O O . HIS A 1 137 ? -2.898 10.018 6.867 1.00 94.94 137 HIS A O 1
ATOM 1077 N N . VAL A 1 138 ? -2.410 12.205 6.955 1.00 93.44 138 VAL A N 1
ATOM 1078 C CA . VAL A 1 138 ? -0.988 12.019 7.288 1.00 93.44 138 VAL A CA 1
ATOM 1079 C C . VAL A 1 138 ? -0.835 11.469 8.705 1.00 93.44 138 VAL A C 1
ATOM 1081 O O . VAL A 1 138 ? -0.023 10.575 8.941 1.00 93.44 138 VAL A O 1
ATOM 1084 N N . ILE A 1 139 ? -1.619 11.954 9.669 1.00 92.81 139 ILE A N 1
ATOM 1085 C CA . ILE A 1 139 ? -1.590 11.433 11.044 1.00 92.81 139 ILE A CA 1
ATOM 1086 C C . ILE A 1 139 ? -2.137 10.002 11.068 1.00 92.81 139 ILE A C 1
ATOM 1088 O O . ILE A 1 139 ? -1.530 9.123 11.685 1.00 92.81 139 ILE A O 1
ATOM 1092 N N . ILE A 1 140 ? -3.228 9.747 10.337 1.00 95.75 140 ILE A N 1
ATOM 1093 C CA . ILE A 1 140 ? -3.810 8.407 10.201 1.00 95.75 140 ILE A CA 1
ATOM 1094 C C . ILE A 1 140 ? -2.792 7.425 9.604 1.00 95.75 140 ILE A C 1
ATOM 1096 O O . ILE A 1 140 ? -2.593 6.337 10.149 1.00 95.75 140 ILE A O 1
ATOM 1100 N N . SER A 1 141 ? -2.110 7.793 8.514 1.00 96.12 141 SER A N 1
ATOM 1101 C CA . SER A 1 141 ? -1.120 6.919 7.874 1.00 96.12 141 SER A CA 1
ATOM 1102 C C . SER A 1 141 ? 0.032 6.593 8.829 1.00 96.12 141 SER A C 1
ATOM 1104 O O . SER A 1 141 ? 0.426 5.432 8.957 1.00 96.12 141 SER A O 1
AT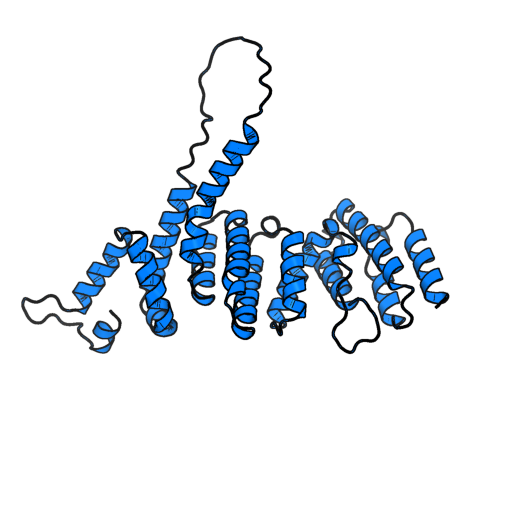OM 1106 N N . ARG A 1 142 ? 0.515 7.585 9.586 1.00 94.56 142 ARG A N 1
ATOM 1107 C CA . ARG A 1 142 ? 1.545 7.402 10.620 1.00 94.56 142 ARG A CA 1
ATOM 1108 C C . ARG A 1 142 ? 1.094 6.455 11.723 1.00 94.56 142 ARG A C 1
ATOM 1110 O O . ARG A 1 142 ? 1.879 5.591 12.111 1.00 94.56 142 ARG A O 1
ATOM 1117 N N . PHE A 1 143 ? -0.145 6.587 12.197 1.00 95.94 143 PHE A N 1
ATOM 1118 C CA . PHE A 1 143 ? -0.707 5.658 13.173 1.00 95.94 143 PHE A CA 1
ATOM 1119 C C . PHE A 1 143 ? -0.754 4.234 12.622 1.00 95.94 143 PHE A C 1
ATOM 1121 O O . PHE A 1 143 ? -0.354 3.311 13.317 1.00 95.94 143 PHE A O 1
ATOM 1128 N N . LEU A 1 144 ? -1.164 4.036 11.369 1.00 97.44 144 LEU A N 1
ATOM 1129 C CA . LEU A 1 144 ? -1.226 2.706 10.755 1.00 97.44 144 LEU A CA 1
ATOM 1130 C C . LEU A 1 144 ? 0.155 2.034 10.658 1.00 97.44 144 LEU A C 1
ATOM 1132 O O . LEU A 1 144 ? 0.286 0.848 10.971 1.00 97.44 144 LEU A O 1
ATOM 1136 N N . PHE A 1 145 ? 1.198 2.785 10.292 1.00 95.56 145 PHE A N 1
ATOM 1137 C CA . PHE A 1 145 ? 2.574 2.271 10.299 1.00 95.56 145 PHE A CA 1
ATOM 1138 C C . PHE A 1 145 ? 3.066 1.959 11.714 1.00 95.56 145 PHE A C 1
ATOM 1140 O O . PHE A 1 145 ? 3.714 0.932 11.934 1.00 95.56 145 PHE A O 1
ATOM 1147 N N . TYR A 1 146 ? 2.746 2.829 12.673 1.00 95.00 146 TYR A N 1
ATOM 1148 C CA . TYR A 1 146 ? 3.061 2.620 14.080 1.00 95.00 146 TYR A CA 1
ATOM 1149 C C . TYR A 1 146 ? 2.364 1.359 14.621 1.00 95.00 146 TYR A C 1
ATOM 1151 O O . TYR A 1 146 ? 3.027 0.464 15.142 1.00 95.00 146 TYR A O 1
ATOM 1159 N N . TYR A 1 147 ? 1.059 1.223 14.377 1.00 96.00 147 TYR A N 1
ATOM 1160 C CA . TYR A 1 147 ? 0.239 0.067 14.726 1.00 96.00 147 TYR A CA 1
ATOM 1161 C C . TYR A 1 147 ? 0.829 -1.234 14.181 1.00 96.00 147 TYR A C 1
ATOM 1163 O O . TYR A 1 147 ? 1.017 -2.189 14.937 1.00 96.00 147 TYR A O 1
ATOM 1171 N N . GLN A 1 148 ? 1.178 -1.265 12.888 1.00 95.50 148 GLN A N 1
ATOM 1172 C CA . GLN A 1 148 ? 1.813 -2.431 12.280 1.00 95.50 148 GLN A CA 1
ATOM 1173 C C . GLN A 1 148 ? 3.117 -2.783 12.998 1.00 95.50 148 GLN A C 1
ATOM 1175 O O . GLN A 1 148 ? 3.291 -3.923 13.428 1.00 95.50 148 GLN A O 1
ATOM 1180 N N . LYS A 1 149 ? 4.026 -1.812 13.146 1.00 93.56 149 LYS A N 1
ATOM 1181 C CA . LYS A 1 149 ? 5.353 -2.035 13.727 1.00 93.56 149 LYS A CA 1
ATOM 1182 C C . LYS A 1 149 ? 5.267 -2.526 15.173 1.00 93.56 149 LYS A C 1
ATOM 1184 O O . LYS A 1 149 ? 5.920 -3.512 15.505 1.00 93.56 149 LYS A O 1
ATOM 1189 N N . SER A 1 150 ? 4.447 -1.889 16.006 1.00 93.94 150 SER A N 1
ATOM 1190 C CA . SER A 1 150 ? 4.307 -2.241 17.422 1.00 93.94 150 SER A CA 1
ATOM 1191 C C . SER A 1 150 ? 3.652 -3.611 17.601 1.00 93.94 150 SER A C 1
ATOM 1193 O O . SER A 1 150 ? 4.136 -4.439 18.372 1.00 93.94 150 SER A O 1
ATOM 1195 N N . ARG A 1 151 ? 2.602 -3.920 16.828 1.00 93.94 151 ARG A N 1
ATOM 1196 C CA . ARG A 1 151 ? 1.919 -5.222 16.912 1.00 93.94 151 ARG A CA 1
ATOM 1197 C C . ARG A 1 151 ? 2.753 -6.374 16.368 1.00 93.94 151 ARG A C 1
ATOM 1199 O O . ARG A 1 151 ? 2.581 -7.506 16.806 1.00 93.94 151 ARG A O 1
ATOM 1206 N N . PHE A 1 152 ? 3.664 -6.107 15.438 1.00 93.56 152 PHE A N 1
ATOM 1207 C CA . PHE A 1 152 ? 4.516 -7.129 14.834 1.00 93.56 152 PHE A CA 1
ATOM 1208 C C . PHE A 1 152 ? 5.500 -7.779 15.809 1.00 93.56 152 PHE A C 1
ATOM 1210 O O . PHE A 1 152 ? 5.901 -8.919 15.565 1.00 93.56 152 PHE A O 1
ATOM 1217 N N . ILE A 1 153 ? 5.868 -7.087 16.891 1.00 90.75 153 ILE A N 1
ATOM 1218 C CA . ILE A 1 153 ? 6.843 -7.564 17.882 1.00 90.75 153 ILE A CA 1
ATOM 1219 C C . ILE A 1 153 ? 6.360 -8.863 18.539 1.00 90.75 153 ILE A C 1
ATOM 1221 O O . ILE A 1 153 ? 7.133 -9.803 18.687 1.00 90.75 153 ILE A O 1
ATOM 1225 N N . THR A 1 154 ? 5.074 -8.937 18.885 1.00 88.56 154 THR A N 1
ATOM 1226 C CA . THR A 1 154 ? 4.487 -10.060 19.636 1.00 88.56 154 THR A CA 1
ATOM 1227 C C . THR A 1 154 ? 3.545 -10.933 18.803 1.00 88.56 154 THR A C 1
ATOM 1229 O O . THR A 1 154 ? 2.998 -11.910 19.310 1.00 88.56 154 THR A O 1
ATOM 1232 N N . ALA A 1 155 ? 3.334 -10.602 17.526 1.00 92.44 155 ALA A N 1
ATOM 1233 C CA . ALA A 1 155 ? 2.359 -11.276 16.674 1.00 92.44 155 ALA A CA 1
ATOM 1234 C C . ALA A 1 155 ? 2.879 -12.577 16.037 1.00 92.44 155 ALA A C 1
ATOM 1236 O O . ALA A 1 155 ? 3.992 -12.648 15.508 1.00 92.44 155 ALA A O 1
ATOM 1237 N N . THR A 1 156 ? 1.997 -13.577 15.979 1.00 94.06 156 THR A N 1
ATOM 1238 C CA . THR A 1 156 ? 2.151 -14.780 15.142 1.00 94.06 156 THR A CA 1
ATOM 1239 C C . THR A 1 156 ? 2.106 -14.436 13.647 1.00 94.06 156 THR A C 1
ATOM 1241 O O . THR A 1 156 ? 1.678 -13.348 13.260 1.00 94.06 156 THR A O 1
ATOM 1244 N N . LEU A 1 157 ? 2.507 -15.363 12.772 1.00 93.25 157 LEU A N 1
ATOM 1245 C CA . LEU A 1 157 ? 2.501 -15.134 11.320 1.00 93.25 157 LEU A CA 1
ATOM 1246 C C . LEU A 1 157 ? 1.092 -14.838 10.764 1.00 93.25 157 LEU A C 1
ATOM 1248 O O . LEU A 1 157 ? 0.937 -13.931 9.946 1.00 93.25 157 LEU A O 1
ATOM 1252 N N . ASP A 1 158 ? 0.059 -15.533 11.252 1.00 92.88 158 ASP A N 1
ATOM 1253 C CA . ASP A 1 158 ? -1.339 -15.272 10.867 1.00 92.88 158 ASP A CA 1
ATOM 1254 C C . ASP A 1 158 ? -1.811 -13.882 11.326 1.00 92.88 158 ASP A C 1
ATOM 1256 O O . ASP A 1 158 ? -2.435 -13.136 10.569 1.00 92.88 158 ASP A O 1
ATOM 1260 N N . GLN A 1 159 ? -1.439 -13.477 12.543 1.00 94.31 159 GLN A N 1
ATOM 1261 C CA . GLN A 1 159 ? -1.732 -12.134 13.039 1.00 94.31 159 GLN A CA 1
ATOM 1262 C C . GLN A 1 159 ? -1.001 -11.062 12.226 1.00 94.31 159 GLN A C 1
ATOM 1264 O O . GLN A 1 159 ? -1.628 -10.077 11.841 1.00 94.31 159 GLN A O 1
ATOM 1269 N N . LYS A 1 160 ? 0.286 -11.260 11.907 1.00 95.75 160 LYS A N 1
ATOM 1270 C CA . LYS A 1 160 ? 1.064 -10.353 11.045 1.00 95.75 160 LYS A CA 1
ATOM 1271 C C . LYS A 1 160 ? 0.394 -10.173 9.688 1.00 95.75 160 LYS A C 1
ATOM 1273 O O . LYS A 1 160 ? 0.223 -9.040 9.248 1.00 95.75 160 LYS A O 1
ATOM 1278 N N . ARG A 1 161 ? -0.069 -11.267 9.072 1.00 96.06 161 ARG A N 1
ATOM 1279 C CA . ARG A 1 161 ? -0.848 -11.225 7.829 1.00 96.06 161 ARG A CA 1
ATOM 1280 C C . ARG A 1 161 ? -2.112 -10.372 7.983 1.00 96.06 161 ARG A C 1
ATOM 1282 O O . ARG A 1 161 ? -2.285 -9.434 7.213 1.00 96.06 161 ARG A O 1
ATOM 1289 N N . LYS A 1 162 ? -2.966 -10.654 8.975 1.00 95.38 162 LYS A N 1
ATOM 1290 C CA . LYS A 1 162 ? -4.221 -9.906 9.211 1.00 95.38 162 LYS A CA 1
ATOM 1291 C C . LYS A 1 162 ? -3.978 -8.417 9.465 1.00 95.38 162 LYS A C 1
ATOM 1293 O O . LYS A 1 162 ? -4.683 -7.573 8.915 1.00 95.38 162 LYS A O 1
ATOM 1298 N N . ILE A 1 163 ? -2.963 -8.094 10.268 1.00 96.56 163 ILE A N 1
ATOM 1299 C CA . ILE A 1 163 ? -2.552 -6.714 10.553 1.00 96.56 163 ILE A CA 1
ATOM 1300 C C . ILE A 1 163 ? -2.118 -6.017 9.262 1.00 96.56 163 ILE A C 1
ATOM 1302 O O . ILE A 1 163 ? -2.619 -4.936 8.967 1.00 96.56 163 ILE A O 1
ATOM 1306 N N . THR A 1 164 ? -1.237 -6.632 8.470 1.00 97.25 164 THR A N 1
ATOM 1307 C CA . THR A 1 164 ? -0.780 -6.055 7.199 1.00 97.25 164 THR A CA 1
ATOM 1308 C C . THR A 1 164 ? -1.923 -5.869 6.210 1.00 97.25 164 THR A C 1
ATOM 1310 O O . THR A 1 164 ? -2.017 -4.803 5.612 1.00 97.25 164 THR A O 1
ATOM 1313 N N . GLU A 1 165 ? -2.815 -6.852 6.058 1.00 97.50 165 GLU A N 1
ATOM 1314 C CA . GLU A 1 165 ? -3.968 -6.731 5.158 1.00 97.50 165 GLU A CA 1
ATOM 1315 C C . GLU A 1 165 ? -4.890 -5.575 5.571 1.00 97.50 165 GLU A C 1
ATOM 1317 O O . GLU A 1 165 ? -5.299 -4.782 4.722 1.00 97.50 165 GLU A O 1
ATOM 1322 N N . THR A 1 166 ? -5.140 -5.420 6.874 1.00 97.38 166 THR A N 1
ATOM 1323 C CA . THR A 1 166 ? -5.938 -4.312 7.420 1.00 97.38 166 THR A CA 1
ATOM 1324 C C . THR A 1 166 ? -5.256 -2.966 7.185 1.00 97.38 166 THR A C 1
ATOM 1326 O O . THR A 1 166 ? -5.882 -2.031 6.694 1.00 97.38 166 THR A O 1
ATOM 1329 N N . VAL A 1 167 ? -3.958 -2.865 7.482 1.00 97.88 167 VAL A N 1
ATOM 1330 C CA . VAL A 1 167 ? -3.176 -1.632 7.312 1.00 97.88 167 VAL A CA 1
ATOM 1331 C C . VAL A 1 167 ? -3.139 -1.208 5.848 1.00 97.88 167 VAL A C 1
ATOM 1333 O O . VAL A 1 167 ? -3.443 -0.058 5.548 1.00 97.88 167 VAL A O 1
ATOM 1336 N N . VAL A 1 168 ? -2.856 -2.127 4.921 1.00 98.00 168 VAL A N 1
ATOM 1337 C CA . VAL A 1 168 ? -2.887 -1.837 3.479 1.00 98.00 168 VAL A CA 1
ATOM 1338 C C . VAL A 1 168 ? -4.285 -1.417 3.036 1.00 98.00 168 VAL A C 1
ATOM 1340 O O . VAL A 1 168 ? -4.419 -0.473 2.258 1.00 98.00 168 VAL A O 1
ATOM 1343 N N . HIS A 1 169 ? -5.331 -2.085 3.532 1.00 97.62 169 HIS A N 1
ATOM 1344 C CA . HIS A 1 169 ? -6.707 -1.718 3.220 1.00 97.62 169 HIS A CA 1
ATOM 1345 C C . HIS A 1 169 ? -7.035 -0.291 3.678 1.00 97.62 169 HIS A C 1
ATOM 1347 O O . HIS A 1 169 ? -7.634 0.458 2.907 1.00 97.62 169 HIS A O 1
ATOM 1353 N N . MET A 1 170 ? -6.638 0.087 4.897 1.00 97.94 170 MET A N 1
ATOM 1354 C CA . MET A 1 170 ? -6.884 1.428 5.429 1.00 97.94 170 MET A CA 1
ATOM 1355 C C . MET A 1 170 ? -6.050 2.486 4.710 1.00 97.94 170 MET A C 1
ATOM 1357 O O . MET A 1 170 ? -6.609 3.492 4.289 1.00 97.94 170 MET A O 1
ATOM 1361 N N . LEU A 1 171 ? -4.755 2.243 4.478 1.00 97.69 171 LEU A N 1
ATOM 1362 C CA . LEU A 1 171 ? -3.892 3.159 3.721 1.00 97.69 171 LEU A CA 1
ATOM 1363 C C . LEU A 1 171 ? -4.447 3.434 2.317 1.00 97.69 171 LEU A C 1
ATOM 1365 O O . LEU A 1 171 ? -4.413 4.572 1.864 1.00 97.69 171 LEU A O 1
ATOM 1369 N N . TYR A 1 172 ? -5.019 2.421 1.659 1.00 96.62 172 TYR A N 1
ATOM 1370 C CA . TYR A 1 172 ? -5.633 2.567 0.337 1.00 96.62 172 TYR A CA 1
ATOM 1371 C C . TYR A 1 172 ? -6.871 3.480 0.326 1.00 96.62 172 TYR A C 1
ATOM 1373 O O . TYR A 1 172 ? -7.221 4.014 -0.722 1.00 96.62 172 TYR A O 1
ATOM 1381 N N . SER A 1 173 ? -7.547 3.646 1.468 1.00 95.69 173 SER A N 1
ATOM 1382 C CA . SER A 1 173 ? -8.688 4.564 1.599 1.00 95.69 173 SER A CA 1
ATOM 1383 C C . SER A 1 173 ? -8.297 6.012 1.908 1.00 95.69 173 SER A C 1
ATOM 1385 O O . SER A 1 173 ? -9.171 6.874 1.912 1.00 95.69 173 SER A O 1
ATOM 1387 N N . LEU A 1 174 ? -7.011 6.283 2.159 1.00 96.00 174 LEU A N 1
ATOM 1388 C CA . LEU A 1 174 ? -6.497 7.625 2.431 1.00 96.00 174 LEU A CA 1
ATOM 1389 C C . LEU A 1 174 ? -6.096 8.347 1.141 1.00 96.00 174 LEU A C 1
ATOM 1391 O O . LEU A 1 174 ? -5.959 7.745 0.073 1.00 96.00 174 LEU A O 1
ATOM 1395 N N . ASP A 1 175 ? -5.832 9.647 1.262 1.00 92.50 175 ASP A N 1
ATOM 1396 C CA . ASP A 1 175 ? -5.258 10.418 0.164 1.00 92.50 175 ASP A CA 1
ATOM 1397 C C . ASP A 1 175 ? -3.885 9.877 -0.234 1.00 92.50 175 ASP A C 1
ATOM 1399 O O . ASP A 1 175 ? -3.018 9.620 0.603 1.00 92.50 175 ASP A O 1
ATOM 1403 N N . GLN A 1 176 ? -3.649 9.786 -1.544 1.00 85.75 176 GLN A N 1
ATOM 1404 C CA . GLN A 1 176 ? -2.407 9.237 -2.101 1.00 85.75 176 GLN A CA 1
ATOM 1405 C C . GLN A 1 176 ? -1.157 9.985 -1.617 1.00 85.75 176 GLN A C 1
ATOM 1407 O O . GLN A 1 176 ? -0.107 9.374 -1.440 1.00 85.75 176 GLN A O 1
ATOM 1412 N N . ASN A 1 177 ? -1.282 11.290 -1.361 1.00 87.81 177 ASN A N 1
ATOM 1413 C CA . ASN A 1 177 ? -0.186 12.142 -0.898 1.00 87.81 177 ASN A CA 1
ATOM 1414 C C . ASN A 1 177 ? 0.111 11.984 0.603 1.00 87.81 177 ASN A C 1
ATOM 1416 O O . ASN A 1 177 ? 1.155 12.436 1.066 1.00 87.81 177 ASN A O 1
ATOM 1420 N N . ALA A 1 178 ? -0.784 11.353 1.369 1.00 92.38 178 ALA A N 1
ATOM 1421 C CA . ALA A 1 178 ? -0.616 11.174 2.809 1.00 92.38 178 ALA A CA 1
ATOM 1422 C C . ALA A 1 178 ? 0.294 9.991 3.173 1.00 92.38 178 ALA A C 1
ATOM 1424 O O . ALA A 1 178 ? 0.721 9.856 4.324 1.00 92.38 178 ALA A O 1
ATOM 1425 N N . VAL A 1 179 ? 0.577 9.112 2.208 1.00 94.44 179 VAL A N 1
ATOM 1426 C CA . VAL A 1 179 ? 1.325 7.870 2.413 1.00 94.44 179 VAL A CA 1
ATOM 1427 C C . VAL A 1 179 ? 2.631 7.933 1.633 1.00 94.44 179 VAL A C 1
ATOM 1429 O O . VAL A 1 179 ? 2.624 8.011 0.408 1.00 94.44 179 VAL A O 1
ATOM 1432 N N . SER A 1 180 ? 3.766 7.879 2.333 1.00 91.00 180 SER A N 1
ATOM 1433 C CA . SER A 1 180 ? 5.075 7.964 1.683 1.00 91.00 180 SER A CA 1
ATOM 1434 C C . SER A 1 180 ? 5.446 6.671 0.951 1.00 91.00 180 SER A C 1
ATOM 1436 O O . SER A 1 180 ? 5.289 5.565 1.481 1.00 91.00 180 SER A O 1
ATOM 1438 N N . CYS A 1 181 ? 6.029 6.812 -0.242 1.00 91.50 181 CYS A N 1
ATOM 1439 C CA . CYS A 1 181 ? 6.474 5.678 -1.051 1.00 91.50 181 CYS A CA 1
ATOM 1440 C C . CYS A 1 181 ? 7.474 4.770 -0.309 1.00 91.50 181 CYS A C 1
ATOM 1442 O O . CYS A 1 181 ? 7.341 3.546 -0.314 1.00 91.50 181 CYS A O 1
ATOM 1444 N N . LYS A 1 182 ? 8.417 5.364 0.439 1.00 92.62 182 LYS A N 1
ATOM 1445 C CA . LYS A 1 182 ? 9.387 4.626 1.269 1.00 92.62 182 LYS A CA 1
ATOM 1446 C C . LYS A 1 182 ? 8.706 3.663 2.246 1.00 92.62 182 LYS A C 1
ATOM 1448 O O . LYS A 1 182 ? 9.143 2.524 2.399 1.00 92.62 182 LYS A O 1
ATOM 1453 N N . SER A 1 183 ? 7.634 4.102 2.903 1.00 93.19 183 SER A N 1
ATOM 1454 C CA . SER A 1 183 ? 6.912 3.257 3.855 1.00 93.19 183 SER A CA 1
ATOM 1455 C C . SER A 1 183 ? 6.114 2.155 3.153 1.00 93.19 183 SER A C 1
ATOM 1457 O O . SER A 1 183 ? 6.033 1.045 3.676 1.00 93.19 183 SER A O 1
ATOM 1459 N N . LEU A 1 184 ? 5.589 2.411 1.947 1.00 95.81 184 LEU A N 1
ATOM 1460 C CA . LEU A 1 184 ? 4.936 1.384 1.126 1.00 95.81 184 LEU A CA 1
ATOM 1461 C C . LEU A 1 184 ? 5.908 0.266 0.723 1.00 95.81 184 LEU A C 1
ATOM 1463 O O . LEU A 1 184 ? 5.548 -0.905 0.824 1.00 95.81 184 LEU A O 1
ATOM 1467 N N . PHE A 1 185 ? 7.148 0.596 0.351 1.00 95.19 185 PHE A N 1
ATOM 1468 C CA . PHE A 1 185 ? 8.191 -0.411 0.105 1.00 95.19 185 PHE A CA 1
ATOM 1469 C C . PHE A 1 185 ? 8.587 -1.173 1.374 1.00 95.19 185 PHE A C 1
ATOM 1471 O O . PHE A 1 185 ? 8.823 -2.380 1.318 1.00 95.19 185 PHE A O 1
ATOM 1478 N N . GLY A 1 186 ? 8.574 -0.512 2.536 1.00 94.00 186 GLY A N 1
ATOM 1479 C CA . GLY A 1 186 ? 8.718 -1.187 3.828 1.00 94.00 186 GLY A CA 1
ATOM 1480 C C . GLY A 1 186 ? 7.636 -2.250 4.058 1.00 94.00 186 GLY A C 1
ATOM 1481 O O . GLY A 1 186 ? 7.942 -3.367 4.474 1.00 94.00 186 GLY A O 1
ATOM 1482 N N . ILE A 1 187 ? 6.377 -1.941 3.721 1.00 95.44 187 ILE A N 1
ATOM 1483 C CA . ILE A 1 187 ? 5.286 -2.925 3.754 1.00 95.44 187 ILE A CA 1
ATOM 1484 C C . ILE A 1 187 ? 5.509 -4.019 2.707 1.00 95.44 187 ILE A C 1
ATOM 1486 O O . ILE A 1 187 ? 5.355 -5.192 3.036 1.00 95.44 187 ILE A O 1
ATOM 1490 N N . LEU A 1 188 ? 5.891 -3.671 1.474 1.00 95.50 188 LEU A N 1
ATOM 1491 C CA . LEU A 1 188 ? 6.143 -4.644 0.407 1.00 95.50 188 LEU A CA 1
ATOM 1492 C C . LEU A 1 188 ? 7.155 -5.702 0.848 1.00 95.50 188 LEU A C 1
ATOM 1494 O O . LEU A 1 188 ? 6.855 -6.889 0.737 1.00 95.50 188 LEU A O 1
ATOM 1498 N N . GLY A 1 189 ? 8.285 -5.285 1.427 1.00 92.81 189 GLY A N 1
ATOM 1499 C CA . GLY A 1 189 ? 9.305 -6.199 1.947 1.00 92.81 189 GLY A CA 1
ATOM 1500 C C . GLY A 1 189 ? 8.763 -7.150 3.018 1.00 92.81 189 GLY A C 1
ATOM 1501 O O . GLY A 1 189 ? 9.051 -8.345 2.998 1.00 92.81 189 GLY A O 1
ATOM 1502 N N . VAL A 1 190 ? 7.893 -6.656 3.903 1.00 91.62 190 VAL A N 1
ATOM 1503 C CA . VAL A 1 190 ? 7.176 -7.497 4.873 1.00 91.62 190 VAL A CA 1
ATOM 1504 C C . VAL A 1 190 ? 6.263 -8.511 4.174 1.00 91.62 190 VAL A C 1
ATOM 1506 O O . VAL A 1 190 ? 6.182 -9.662 4.601 1.00 91.62 190 VAL A O 1
ATOM 1509 N N . THR A 1 191 ? 5.587 -8.115 3.092 1.00 92.88 191 THR A N 1
ATOM 1510 C CA . THR A 1 191 ? 4.638 -8.986 2.381 1.00 92.88 191 THR A CA 1
ATOM 1511 C C . THR A 1 191 ? 5.297 -10.126 1.610 1.00 92.88 191 THR A C 1
ATOM 1513 O O . THR A 1 191 ? 4.632 -11.126 1.367 1.00 92.88 191 THR A O 1
ATOM 1516 N N . LEU A 1 192 ? 6.587 -10.024 1.266 1.00 88.38 192 LEU A N 1
ATOM 1517 C CA . LEU A 1 192 ? 7.313 -11.087 0.554 1.00 88.38 192 LEU A CA 1
ATOM 1518 C C . LEU A 1 192 ? 7.343 -12.401 1.348 1.00 88.38 192 LEU A C 1
ATOM 1520 O O . LEU A 1 192 ? 7.300 -13.478 0.764 1.00 88.38 192 LEU A O 1
ATOM 1524 N N . ASN A 1 193 ? 7.343 -12.302 2.679 1.00 86.12 193 ASN A N 1
ATOM 1525 C CA . ASN A 1 193 ? 7.362 -13.445 3.595 1.00 86.12 193 ASN A CA 1
ATOM 1526 C C . ASN A 1 193 ? 5.972 -13.786 4.163 1.00 86.12 193 ASN A C 1
ATOM 1528 O O . ASN A 1 193 ? 5.852 -14.634 5.049 1.00 86.12 193 ASN A O 1
ATOM 1532 N N . LEU A 1 194 ? 4.914 -13.109 3.702 1.00 90.25 194 LEU A N 1
ATOM 1533 C CA . LEU A 1 194 ? 3.548 -13.297 4.183 1.00 90.25 194 LEU A CA 1
ATOM 1534 C C . LEU A 1 194 ? 2.623 -13.696 3.032 1.00 90.25 194 LEU A C 1
ATOM 1536 O O . LEU A 1 194 ? 2.562 -13.048 1.990 1.00 90.25 194 LEU A O 1
ATOM 1540 N N . ASN A 1 195 ? 1.797 -14.714 3.263 1.00 90.50 195 ASN A N 1
ATOM 1541 C CA . ASN A 1 195 ? 0.774 -15.148 2.312 1.00 90.50 195 ASN A CA 1
ATOM 1542 C C . ASN A 1 195 ? -0.438 -14.199 2.305 1.00 90.50 195 ASN A C 1
ATOM 1544 O O . ASN A 1 195 ? -1.545 -14.605 2.649 1.00 90.50 195 ASN A O 1
ATOM 1548 N N . ILE A 1 196 ? -0.234 -12.928 1.949 1.00 95.06 196 ILE A N 1
ATOM 1549 C CA . ILE A 1 196 ? -1.302 -11.925 1.867 1.00 95.06 196 ILE A CA 1
ATOM 1550 C C . ILE A 1 196 ? -2.256 -12.189 0.695 1.00 95.06 196 ILE A C 1
ATOM 1552 O O . ILE A 1 196 ? -1.879 -12.745 -0.340 1.00 95.06 196 ILE A O 1
ATOM 1556 N N . SER A 1 197 ? -3.504 -11.746 0.837 1.00 95.75 197 SER A N 1
ATOM 1557 C CA . SER A 1 197 ? -4.515 -11.859 -0.213 1.00 95.75 197 SER A CA 1
ATOM 1558 C C . SER A 1 197 ? -4.118 -11.119 -1.501 1.00 95.75 197 SER A C 1
ATOM 1560 O O . SER A 1 197 ? -3.482 -10.061 -1.482 1.00 95.75 197 SER A O 1
ATOM 1562 N N . LYS A 1 198 ? -4.557 -11.644 -2.655 1.00 95.19 198 LYS A N 1
ATOM 1563 C CA . LYS A 1 198 ? -4.330 -11.015 -3.971 1.00 95.19 198 LYS A CA 1
ATOM 1564 C C . LYS A 1 198 ? -4.892 -9.590 -4.032 1.00 95.19 198 LYS A C 1
ATOM 1566 O O . LYS A 1 198 ? -4.260 -8.709 -4.602 1.00 95.19 198 LYS A O 1
ATOM 1571 N N . CYS A 1 199 ? -6.052 -9.356 -3.415 1.00 95.81 199 CYS A N 1
ATOM 1572 C CA . CYS A 1 199 ? -6.653 -8.025 -3.318 1.00 95.81 199 CYS A CA 1
ATOM 1573 C C . CYS A 1 199 ? -5.743 -7.049 -2.552 1.00 95.81 199 CYS A C 1
ATOM 1575 O O . CYS A 1 199 ? -5.463 -5.960 -3.050 1.00 95.81 199 CYS A O 1
ATOM 1577 N N . CYS A 1 200 ? -5.219 -7.461 -1.390 1.00 96.81 200 CYS A N 1
ATOM 1578 C CA . CYS A 1 200 ? -4.267 -6.665 -0.615 1.00 96.81 200 CYS A CA 1
ATOM 1579 C C . CYS A 1 200 ? -3.005 -6.347 -1.425 1.00 96.81 200 CYS A C 1
ATOM 1581 O O . CYS A 1 200 ? -2.587 -5.193 -1.487 1.00 96.81 200 CYS A O 1
ATOM 1583 N N . ARG A 1 201 ? -2.426 -7.352 -2.093 1.00 96.00 201 ARG A N 1
ATOM 1584 C CA . ARG A 1 201 ? -1.235 -7.167 -2.931 1.00 96.00 201 ARG A CA 1
ATOM 1585 C C . ARG A 1 201 ? -1.485 -6.145 -4.039 1.00 96.00 201 ARG A C 1
ATOM 1587 O O . ARG A 1 201 ? -0.719 -5.201 -4.168 1.00 96.00 201 ARG A O 1
ATOM 1594 N N . ASN A 1 202 ? -2.595 -6.275 -4.764 1.00 96.12 202 ASN A N 1
ATOM 1595 C CA . ASN A 1 202 ? -2.954 -5.341 -5.831 1.00 96.12 202 ASN A CA 1
ATOM 1596 C C . ASN A 1 202 ? -3.127 -3.902 -5.316 1.00 96.12 202 ASN A C 1
ATOM 1598 O O . ASN A 1 202 ? -2.704 -2.966 -5.988 1.00 96.12 202 ASN A O 1
ATOM 1602 N N . LYS A 1 203 ? -3.730 -3.708 -4.131 1.00 96.94 203 LYS A N 1
ATOM 1603 C CA . LYS A 1 203 ? -3.859 -2.378 -3.508 1.00 96.94 203 LYS A CA 1
ATOM 1604 C C . LYS A 1 203 ? -2.491 -1.777 -3.190 1.00 96.94 203 LYS A C 1
ATOM 1606 O O . LYS A 1 203 ? -2.247 -0.622 -3.528 1.00 96.94 203 LYS A O 1
ATOM 1611 N N . LEU A 1 204 ? -1.595 -2.564 -2.593 1.00 97.19 204 LEU A N 1
ATOM 1612 C CA . LEU A 1 204 ? -0.235 -2.133 -2.269 1.00 97.19 204 LEU A CA 1
ATOM 1613 C C . LEU A 1 204 ? 0.566 -1.767 -3.524 1.00 97.19 204 LEU A C 1
ATOM 1615 O O . LEU A 1 204 ? 1.101 -0.665 -3.614 1.00 97.19 204 LEU A O 1
ATOM 1619 N N . GLU A 1 205 ? 0.596 -2.665 -4.509 1.00 96.25 205 GLU A N 1
ATOM 1620 C CA . GLU A 1 205 ? 1.282 -2.437 -5.782 1.00 96.25 205 GLU A CA 1
ATOM 1621 C C . GLU A 1 205 ? 0.702 -1.231 -6.526 1.00 96.25 205 GLU A C 1
ATOM 1623 O O . GLU A 1 205 ? 1.442 -0.461 -7.137 1.00 96.25 205 GLU A O 1
ATOM 1628 N N . SER A 1 206 ? -0.616 -1.026 -6.434 1.00 95.75 206 SER A N 1
ATOM 1629 C CA . SER A 1 206 ? -1.261 0.135 -7.031 1.00 95.75 206 SER A CA 1
ATOM 1630 C C . SER A 1 206 ? -0.785 1.438 -6.390 1.00 95.75 206 SER A C 1
ATOM 1632 O O . SER A 1 206 ? -0.365 2.332 -7.126 1.00 95.75 206 SER A O 1
ATOM 1634 N N . MET A 1 207 ? -0.773 1.526 -5.053 1.00 96.81 207 MET A N 1
ATOM 1635 C CA . MET A 1 207 ? -0.281 2.707 -4.329 1.00 96.81 207 MET A CA 1
ATOM 1636 C C . MET A 1 207 ? 1.182 3.012 -4.666 1.00 96.81 207 MET A C 1
ATOM 1638 O O . MET A 1 207 ? 1.498 4.153 -5.000 1.00 96.81 207 MET A O 1
ATOM 1642 N N . ILE A 1 208 ? 2.053 1.994 -4.661 1.00 96.62 208 ILE A N 1
ATOM 1643 C CA . ILE A 1 208 ? 3.468 2.144 -5.039 1.00 96.62 208 ILE A CA 1
ATOM 1644 C C . ILE A 1 208 ? 3.577 2.678 -6.468 1.00 96.62 208 ILE A C 1
ATOM 1646 O O . ILE A 1 208 ? 4.221 3.698 -6.706 1.00 96.62 208 ILE A O 1
ATOM 1650 N N . GLY A 1 209 ? 2.886 2.040 -7.415 1.00 95.94 209 GLY A N 1
ATOM 1651 C CA . GLY A 1 209 ? 2.944 2.433 -8.817 1.00 95.94 209 GLY A CA 1
ATOM 1652 C C . GLY A 1 209 ? 2.442 3.854 -9.081 1.00 95.94 209 GLY A C 1
ATOM 1653 O O . GLY A 1 209 ? 2.996 4.544 -9.927 1.00 95.94 209 GLY A O 1
ATOM 1654 N N . THR A 1 210 ? 1.464 4.368 -8.324 1.00 94.06 210 THR A N 1
ATOM 1655 C CA . THR A 1 210 ? 1.026 5.771 -8.495 1.00 94.06 210 THR A CA 1
ATOM 1656 C C . THR A 1 210 ? 2.088 6.813 -8.130 1.00 94.06 210 THR A C 1
ATOM 1658 O O . THR A 1 210 ? 1.975 7.960 -8.568 1.00 94.06 210 THR A O 1
ATOM 1661 N N . GLN A 1 211 ? 3.118 6.419 -7.377 1.00 94.56 211 GLN A N 1
ATOM 1662 C CA . GLN A 1 211 ? 4.218 7.272 -6.917 1.00 94.56 211 GLN A CA 1
ATOM 1663 C C . GLN A 1 211 ? 5.569 6.870 -7.538 1.00 94.56 211 GLN A C 1
ATOM 1665 O O . GLN A 1 211 ? 6.616 7.194 -6.985 1.00 94.56 211 GLN A O 1
ATOM 1670 N N . LEU A 1 212 ? 5.567 6.149 -8.669 1.00 95.44 212 LEU A N 1
ATOM 1671 C CA . LEU A 1 212 ? 6.776 5.562 -9.267 1.00 95.44 212 LEU A CA 1
ATOM 1672 C C . LEU A 1 212 ? 7.867 6.593 -9.627 1.00 95.44 212 LEU A C 1
ATOM 1674 O O . LEU A 1 212 ? 9.045 6.267 -9.658 1.00 95.44 212 LEU A O 1
ATOM 1678 N N . ASP A 1 213 ? 7.500 7.855 -9.838 1.00 94.75 213 ASP A N 1
ATOM 1679 C CA . ASP A 1 213 ? 8.417 8.979 -10.073 1.00 94.75 213 ASP A CA 1
ATOM 1680 C C . ASP A 1 213 ? 9.210 9.427 -8.831 1.00 94.75 213 ASP A C 1
ATOM 1682 O O . ASP A 1 213 ? 10.102 10.269 -8.948 1.00 94.75 213 ASP A O 1
ATOM 1686 N N . GLN A 1 214 ? 8.874 8.899 -7.651 1.00 94.25 214 GLN A N 1
ATOM 1687 C CA . GLN A 1 214 ? 9.561 9.147 -6.377 1.00 94.25 214 GLN A CA 1
ATOM 1688 C C . GLN A 1 214 ? 10.435 7.961 -5.935 1.00 94.25 214 GLN A C 1
ATOM 1690 O O . GLN A 1 214 ? 10.996 7.981 -4.840 1.00 94.25 214 GLN A O 1
ATOM 1695 N N . VAL A 1 215 ? 10.513 6.911 -6.754 1.00 95.50 215 VAL A N 1
ATOM 1696 C CA . VAL A 1 215 ? 11.153 5.632 -6.428 1.00 95.50 215 VAL A CA 1
ATOM 1697 C C . VAL A 1 215 ? 12.608 5.625 -6.891 1.00 95.50 215 VAL A C 1
ATOM 1699 O O . VAL A 1 215 ? 12.932 6.190 -7.934 1.00 95.50 215 VAL A O 1
ATOM 1702 N N . THR A 1 216 ? 13.491 4.986 -6.121 1.00 96.00 216 THR A N 1
ATOM 1703 C CA . THR A 1 216 ? 14.890 4.766 -6.520 1.00 96.00 216 THR A CA 1
ATOM 1704 C C . THR A 1 216 ? 15.077 3.389 -7.150 1.00 96.00 216 THR A C 1
ATOM 1706 O O . THR A 1 216 ? 14.243 2.499 -6.976 1.00 96.00 216 THR A O 1
ATOM 1709 N N . LEU A 1 217 ? 16.196 3.188 -7.855 1.00 97.06 217 LEU A N 1
ATOM 1710 C CA . LEU A 1 217 ? 16.529 1.887 -8.441 1.00 97.06 217 LEU A CA 1
ATOM 1711 C C . LEU A 1 217 ? 16.503 0.773 -7.385 1.00 97.06 217 LEU A C 1
ATOM 1713 O O . LEU A 1 217 ? 15.803 -0.213 -7.581 1.00 97.06 217 LEU A O 1
ATOM 1717 N N . ASP A 1 218 ? 17.143 0.986 -6.231 1.00 95.75 218 ASP A N 1
ATOM 1718 C CA . ASP A 1 218 ? 17.197 0.018 -5.123 1.00 95.75 218 ASP A CA 1
ATOM 1719 C C . ASP A 1 218 ? 15.817 -0.472 -4.668 1.00 95.75 218 ASP A C 1
ATOM 1721 O O . ASP A 1 218 ? 15.655 -1.612 -4.242 1.00 95.75 218 ASP A O 1
ATOM 1725 N N . ASN A 1 219 ? 14.793 0.382 -4.743 1.00 95.44 219 ASN A N 1
ATOM 1726 C CA . ASN A 1 219 ? 13.435 -0.013 -4.387 1.00 95.44 219 ASN A CA 1
ATOM 1727 C C . ASN A 1 219 ? 12.810 -0.961 -5.426 1.00 95.44 219 ASN A C 1
ATOM 1729 O O . ASN A 1 219 ? 11.985 -1.795 -5.059 1.00 95.44 219 ASN A O 1
ATOM 1733 N N . LEU A 1 220 ? 13.188 -0.853 -6.704 1.00 96.50 220 LEU A N 1
ATOM 1734 C CA . LEU A 1 220 ? 12.707 -1.729 -7.780 1.00 96.50 220 LEU A CA 1
ATOM 1735 C C . LEU A 1 220 ? 13.390 -3.099 -7.801 1.00 96.50 220 LEU A C 1
ATOM 1737 O O . LEU A 1 220 ? 12.861 -4.024 -8.421 1.00 96.50 220 LEU A O 1
ATOM 1741 N N . LEU A 1 221 ? 14.512 -3.250 -7.097 1.00 95.38 221 LEU A N 1
ATOM 1742 C CA . LEU A 1 221 ? 15.266 -4.497 -6.944 1.00 95.38 221 LEU A CA 1
ATOM 1743 C C . LEU A 1 221 ? 14.568 -5.466 -5.976 1.00 95.38 221 LEU A C 1
ATOM 1745 O O . LEU A 1 221 ? 15.120 -5.911 -4.971 1.00 95.38 221 LEU A O 1
ATOM 1749 N N . VAL A 1 222 ? 13.306 -5.783 -6.272 1.00 94.00 222 VAL A N 1
ATOM 1750 C CA . VAL A 1 222 ? 12.482 -6.709 -5.492 1.00 94.00 222 VAL A CA 1
ATOM 1751 C C . VAL A 1 222 ? 12.920 -8.141 -5.806 1.00 94.00 222 VAL A C 1
ATOM 1753 O O . VAL A 1 222 ? 12.849 -8.533 -6.973 1.00 94.00 222 VAL A O 1
ATOM 1756 N N . PRO A 1 223 ? 13.330 -8.945 -4.807 1.00 92.44 223 PRO A N 1
ATOM 1757 C CA . PRO A 1 223 ? 13.747 -10.322 -5.037 1.00 92.44 223 PRO A CA 1
ATOM 1758 C C . PRO A 1 223 ? 12.632 -11.161 -5.655 1.00 92.44 223 PRO A C 1
ATOM 1760 O O . PRO A 1 223 ? 11.456 -11.018 -5.301 1.00 92.44 223 PRO A O 1
ATOM 1763 N N . SER A 1 224 ? 13.001 -12.067 -6.553 1.00 90.62 224 SER A N 1
ATOM 1764 C CA . SER A 1 224 ? 12.039 -12.999 -7.125 1.00 90.62 224 SER A CA 1
ATOM 1765 C C . SER A 1 224 ? 11.502 -14.000 -6.092 1.00 90.62 224 SER A C 1
ATOM 1767 O O . SER A 1 224 ? 12.190 -14.328 -5.121 1.00 90.62 224 SER A O 1
ATOM 1769 N N . PRO A 1 225 ? 10.277 -14.526 -6.287 1.00 84.62 225 PRO A N 1
ATOM 1770 C CA . PRO A 1 225 ? 9.737 -15.579 -5.434 1.00 84.62 225 PRO A CA 1
ATOM 1771 C C . PRO A 1 225 ? 10.644 -16.814 -5.380 1.00 84.62 225 PRO A C 1
ATOM 1773 O O . PRO A 1 225 ? 11.301 -17.167 -6.354 1.00 84.62 225 PRO A O 1
ATOM 1776 N N . ILE A 1 226 ? 10.622 -17.528 -4.256 1.00 81.38 226 ILE A N 1
ATOM 1777 C CA . ILE A 1 226 ? 11.399 -18.763 -4.089 1.00 81.38 226 ILE A CA 1
ATOM 1778 C C . ILE A 1 226 ? 11.063 -19.753 -5.219 1.00 81.38 226 ILE A C 1
ATOM 1780 O O . ILE A 1 226 ? 9.892 -20.022 -5.488 1.00 81.38 226 ILE A O 1
ATOM 1784 N N . GLY A 1 227 ? 12.098 -20.298 -5.865 1.00 81.31 227 GLY A N 1
ATOM 1785 C CA . GLY A 1 227 ? 11.965 -21.271 -6.956 1.00 81.31 227 GLY A CA 1
ATOM 1786 C C . GLY A 1 227 ? 11.983 -20.674 -8.367 1.00 81.31 227 GLY A C 1
ATOM 1787 O O . GLY A 1 227 ? 11.824 -21.414 -9.335 1.00 81.31 227 GLY A O 1
ATOM 1788 N N . THR A 1 228 ? 12.179 -19.363 -8.518 1.00 84.62 228 THR A N 1
ATOM 1789 C CA . THR A 1 228 ? 12.489 -18.754 -9.821 1.00 84.62 228 THR A CA 1
ATOM 1790 C C . THR A 1 228 ? 13.993 -18.658 -10.054 1.00 84.62 228 THR A C 1
ATOM 1792 O O . THR A 1 228 ? 14.741 -18.382 -9.123 1.00 84.62 228 THR A O 1
ATOM 1795 N N . ASN A 1 229 ? 14.414 -18.794 -11.313 1.00 84.62 229 ASN A N 1
ATOM 1796 C CA . ASN A 1 229 ? 15.835 -18.807 -11.680 1.00 84.62 229 ASN A CA 1
ATOM 1797 C C . ASN A 1 229 ? 16.455 -17.414 -11.899 1.00 84.62 229 ASN A C 1
ATOM 1799 O O . ASN A 1 229 ? 17.669 -17.313 -11.973 1.00 84.62 229 ASN A O 1
ATOM 1803 N N . TYR A 1 230 ? 15.641 -16.363 -12.027 1.00 86.06 230 TYR A N 1
ATOM 1804 C CA . TYR A 1 230 ? 16.102 -14.982 -12.222 1.00 86.06 230 TYR A CA 1
ATOM 1805 C C . TYR A 1 230 ? 16.043 -14.210 -10.895 1.00 86.06 230 TYR A C 1
ATOM 1807 O O . TYR A 1 230 ? 15.183 -14.491 -10.053 1.00 86.06 230 TYR A O 1
ATOM 1815 N N . LEU A 1 231 ? 16.925 -13.230 -10.699 1.00 88.31 231 LEU A N 1
ATOM 1816 C CA . LEU A 1 231 ? 17.186 -12.648 -9.373 1.00 88.31 231 LEU A CA 1
ATOM 1817 C C . LEU A 1 231 ? 16.101 -11.655 -8.899 1.00 88.31 231 LEU A C 1
ATOM 1819 O O . LEU A 1 231 ? 15.730 -11.666 -7.722 1.00 88.31 231 LEU A O 1
ATOM 1823 N N . TYR A 1 232 ? 15.534 -10.859 -9.814 1.00 94.31 232 TYR A N 1
ATOM 1824 C CA . TYR A 1 232 ? 14.544 -9.812 -9.502 1.00 94.31 232 TYR A CA 1
ATOM 1825 C C . TYR A 1 232 ? 13.155 -10.042 -10.127 1.00 94.31 232 TYR A C 1
ATOM 1827 O O . TYR A 1 232 ? 13.038 -10.381 -11.308 1.00 94.31 232 TYR A O 1
ATOM 1835 N N . ASP A 1 233 ? 12.066 -9.775 -9.389 1.00 93.69 233 ASP A N 1
ATOM 1836 C CA . ASP A 1 233 ? 10.691 -9.935 -9.889 1.00 93.69 233 ASP A CA 1
ATOM 1837 C C . ASP A 1 233 ? 10.282 -8.840 -10.882 1.00 93.69 233 ASP A C 1
ATOM 1839 O O . ASP A 1 233 ? 9.514 -7.930 -10.573 1.00 93.69 233 ASP A O 1
ATOM 1843 N N . VAL A 1 234 ? 10.691 -8.994 -12.139 1.00 95.38 234 VAL A N 1
ATOM 1844 C CA . VAL A 1 234 ? 10.283 -8.121 -13.253 1.00 95.38 234 VAL A CA 1
ATOM 1845 C C . VAL A 1 234 ? 8.762 -7.927 -13.334 1.00 95.38 234 VAL A C 1
ATOM 1847 O O . VAL A 1 234 ? 8.281 -6.861 -13.724 1.00 95.38 234 VAL A O 1
ATOM 1850 N N . ASN A 1 235 ? 7.961 -8.926 -12.941 1.00 94.69 235 ASN A N 1
ATOM 1851 C CA . ASN A 1 235 ? 6.511 -8.801 -13.037 1.00 94.69 235 ASN A CA 1
ATOM 1852 C C . ASN A 1 235 ? 5.952 -7.785 -12.035 1.00 94.69 235 ASN A C 1
ATOM 1854 O O . ASN A 1 235 ? 4.923 -7.178 -12.333 1.00 94.69 235 ASN A O 1
ATOM 1858 N N . VAL A 1 236 ? 6.562 -7.613 -10.855 1.00 95.31 236 VAL A N 1
ATOM 1859 C CA . VAL A 1 236 ? 6.099 -6.609 -9.882 1.00 95.31 236 VAL A CA 1
ATOM 1860 C C . VAL A 1 236 ? 6.342 -5.202 -10.414 1.00 95.31 236 VAL A C 1
ATOM 1862 O O . VAL A 1 236 ? 5.442 -4.366 -10.361 1.00 95.31 236 VAL A O 1
ATOM 1865 N N . VAL A 1 237 ? 7.496 -4.977 -11.047 1.00 97.25 237 VAL A N 1
ATOM 1866 C CA . VAL A 1 237 ? 7.852 -3.687 -11.650 1.00 97.25 237 VAL A CA 1
ATOM 1867 C C . VAL A 1 237 ? 6.924 -3.355 -12.818 1.00 97.25 237 VAL A C 1
ATOM 1869 O O . VAL A 1 237 ? 6.384 -2.251 -12.883 1.00 97.25 237 VAL A O 1
ATOM 1872 N N . LEU A 1 238 ? 6.614 -4.332 -13.678 1.00 96.94 238 LEU A N 1
ATOM 1873 C CA . LEU A 1 238 ? 5.607 -4.161 -14.732 1.00 96.94 238 LEU A CA 1
ATOM 1874 C C . LEU A 1 238 ? 4.216 -3.822 -14.163 1.00 96.94 238 LEU A C 1
ATOM 1876 O O . LEU A 1 238 ? 3.483 -3.029 -14.757 1.00 96.94 238 LEU A O 1
ATOM 1880 N N . ARG A 1 239 ? 3.836 -4.376 -13.000 1.00 96.88 239 ARG A N 1
ATOM 1881 C CA . ARG A 1 239 ? 2.574 -4.027 -12.318 1.00 96.88 239 ARG A CA 1
ATOM 1882 C C . ARG A 1 239 ? 2.602 -2.615 -11.727 1.00 96.88 239 ARG A C 1
ATOM 1884 O O . ARG A 1 239 ? 1.601 -1.907 -11.860 1.00 96.88 239 ARG A O 1
ATOM 1891 N N . PHE A 1 240 ? 3.723 -2.171 -11.152 1.00 97.38 240 PHE A N 1
ATOM 1892 C CA . PHE A 1 240 ? 3.890 -0.781 -10.709 1.00 97.38 240 PHE A CA 1
ATOM 1893 C C . PHE A 1 240 ? 3.729 0.188 -11.875 1.00 97.38 240 PHE A C 1
ATOM 1895 O O . PHE A 1 240 ? 2.944 1.132 -11.790 1.00 97.38 240 PHE A O 1
ATOM 1902 N N . LEU A 1 241 ? 4.399 -0.094 -12.990 1.00 96.56 241 LEU A N 1
ATOM 1903 C CA . LEU A 1 241 ? 4.340 0.739 -14.181 1.00 96.56 241 LEU A CA 1
ATOM 1904 C C . LEU A 1 241 ? 2.933 0.772 -14.789 1.00 96.56 241 LEU A C 1
ATOM 1906 O O . LEU A 1 241 ? 2.422 1.837 -15.132 1.00 96.56 241 LEU A O 1
ATOM 1910 N N . LYS A 1 242 ? 2.241 -0.373 -14.826 1.00 95.69 242 LYS A N 1
ATOM 1911 C CA . LYS A 1 242 ? 0.829 -0.430 -15.224 1.00 95.69 242 LYS A CA 1
ATOM 1912 C C . LYS A 1 242 ? -0.055 0.455 -14.338 1.00 95.69 242 LYS A C 1
ATOM 1914 O O . LYS A 1 242 ? -0.955 1.110 -14.855 1.00 95.69 242 LYS A O 1
ATOM 1919 N N . SER A 1 243 ? 0.178 0.483 -13.024 1.00 95.12 243 SER A N 1
ATOM 1920 C CA . SER A 1 243 ? -0.569 1.357 -12.109 1.00 95.12 243 SER A CA 1
ATOM 1921 C C . SER A 1 243 ? -0.236 2.837 -12.327 1.00 95.12 243 SER A C 1
ATOM 1923 O O . SER A 1 243 ? -1.150 3.660 -12.379 1.00 95.12 243 SER A O 1
ATOM 1925 N N . PHE A 1 244 ? 1.042 3.172 -12.541 1.00 95.56 244 PHE A N 1
ATOM 1926 C CA . PHE A 1 244 ? 1.491 4.532 -12.862 1.00 95.56 244 PHE A CA 1
ATOM 1927 C C . PHE A 1 244 ? 0.761 5.098 -14.090 1.00 95.56 244 PHE A C 1
ATOM 1929 O O . PHE A 1 244 ? 0.256 6.220 -14.069 1.00 95.56 244 PHE A O 1
ATOM 1936 N N . LEU A 1 245 ? 0.634 4.279 -15.137 1.00 94.31 245 LEU A N 1
ATOM 1937 C CA . LEU A 1 245 ? -0.039 4.632 -16.388 1.00 94.31 245 LEU A CA 1
ATOM 1938 C C . LEU A 1 245 ? -1.563 4.421 -16.349 1.00 94.31 245 LEU A C 1
ATOM 1940 O O . LEU A 1 245 ? -2.255 4.750 -17.313 1.00 94.31 245 LEU A O 1
ATOM 1944 N N . GLY A 1 246 ? -2.115 3.891 -15.253 1.00 88.94 246 GLY A N 1
ATOM 1945 C CA . GLY A 1 246 ? -3.500 3.416 -15.169 1.00 88.94 246 GLY A CA 1
ATOM 1946 C C . GLY A 1 246 ? -4.572 4.500 -15.332 1.00 88.94 246 GLY A C 1
ATOM 1947 O O . GLY A 1 246 ? -5.708 4.188 -15.678 1.00 88.94 246 GLY A O 1
ATOM 1948 N N . ARG A 1 247 ? -4.224 5.780 -15.133 1.00 78.50 247 ARG A N 1
ATOM 1949 C CA . ARG A 1 247 ? -5.117 6.926 -15.412 1.00 78.50 247 ARG A CA 1
ATOM 1950 C C . ARG A 1 247 ? -5.043 7.421 -16.865 1.00 78.50 247 ARG A C 1
ATOM 1952 O O . ARG A 1 247 ? -5.749 8.367 -17.205 1.00 78.50 247 ARG A O 1
ATOM 1959 N N . GLY A 1 248 ? -4.234 6.777 -17.706 1.00 80.94 248 GLY A N 1
ATOM 1960 C CA . GLY A 1 248 ? -3.943 7.168 -19.081 1.00 80.94 248 GLY A CA 1
ATOM 1961 C C . GLY A 1 248 ? -2.657 7.989 -19.179 1.00 80.94 248 GLY A C 1
ATOM 1962 O O . GLY A 1 248 ? -2.433 8.904 -18.388 1.00 80.94 248 GLY A O 1
ATOM 1963 N N . ILE A 1 249 ? -1.833 7.676 -20.183 1.00 78.94 249 ILE A N 1
ATOM 1964 C CA . ILE A 1 249 ? -0.526 8.312 -20.429 1.00 78.94 249 ILE A CA 1
ATOM 1965 C C . ILE A 1 249 ? -0.656 9.840 -20.517 1.00 78.94 249 ILE A C 1
ATOM 1967 O O . ILE A 1 249 ? 0.127 10.561 -19.908 1.00 78.94 249 ILE A O 1
ATOM 1971 N N . SER A 1 250 ? -1.689 10.339 -21.205 1.00 76.69 250 SER A N 1
ATOM 1972 C CA . SER A 1 250 ? -1.935 11.776 -21.403 1.00 76.69 250 SER A CA 1
ATOM 1973 C C . SER A 1 250 ? -2.238 12.553 -20.120 1.00 76.69 250 SER A C 1
ATOM 1975 O O . SER A 1 250 ? -2.163 13.778 -20.117 1.00 76.69 250 SER A O 1
ATOM 1977 N N . ARG A 1 251 ? -2.583 11.866 -19.024 1.00 84.81 251 ARG A N 1
ATOM 1978 C CA . ARG A 1 251 ? -2.855 12.491 -17.721 1.00 84.81 251 ARG A CA 1
ATOM 1979 C C . ARG A 1 251 ? -1.628 12.549 -16.816 1.00 84.81 251 ARG A C 1
ATOM 1981 O O . ARG A 1 251 ? -1.698 13.150 -15.746 1.00 84.81 251 ARG A O 1
ATOM 1988 N N . VAL A 1 252 ? -0.522 11.920 -17.211 1.00 89.19 252 VAL A N 1
ATOM 1989 C CA . VAL A 1 252 ? 0.732 11.960 -16.459 1.00 89.19 252 VAL A CA 1
ATOM 1990 C C . VAL A 1 252 ? 1.518 13.202 -16.887 1.00 89.19 252 VAL A C 1
ATOM 1992 O O . VAL A 1 252 ? 1.819 13.346 -18.071 1.00 89.19 252 VAL A O 1
ATOM 1995 N N . PRO A 1 253 ? 1.898 14.099 -15.957 1.00 93.12 253 PRO A N 1
ATOM 1996 C CA . PRO A 1 253 ? 2.777 15.217 -16.278 1.00 93.12 253 PRO A CA 1
ATOM 1997 C C . PRO A 1 253 ? 4.071 14.730 -16.940 1.00 93.12 253 PRO A C 1
ATOM 1999 O O . PRO A 1 253 ? 4.724 13.829 -16.411 1.00 93.12 253 PRO A O 1
ATOM 2002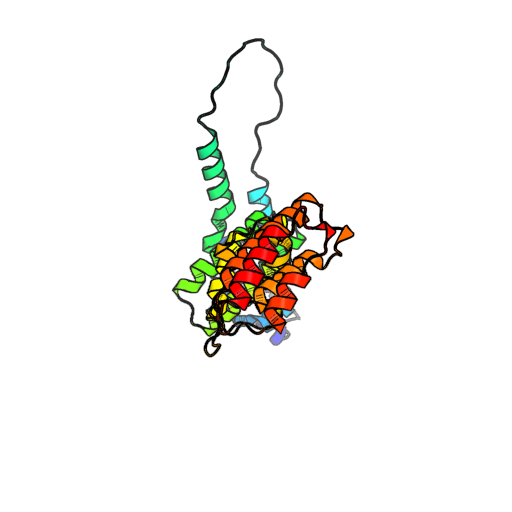 N N . VAL A 1 254 ? 4.476 15.358 -18.050 1.00 92.31 254 VAL A N 1
ATOM 2003 C CA . VAL A 1 254 ? 5.653 14.950 -18.847 1.00 92.31 254 VAL A CA 1
ATOM 2004 C C . VAL A 1 254 ? 6.908 14.807 -17.982 1.00 92.31 254 VAL A C 1
ATOM 2006 O O . VAL A 1 254 ? 7.652 13.846 -18.130 1.00 92.31 254 VAL A O 1
ATOM 2009 N N . ILE A 1 255 ? 7.102 15.702 -17.009 1.00 94.00 255 ILE A N 1
ATOM 2010 C CA . ILE A 1 255 ? 8.233 15.648 -16.069 1.00 94.00 255 ILE A CA 1
ATOM 2011 C C . ILE A 1 255 ? 8.239 14.335 -15.266 1.00 94.00 255 ILE A C 1
ATOM 2013 O O . ILE A 1 255 ? 9.291 13.723 -15.098 1.00 94.00 255 ILE A O 1
ATOM 2017 N N . ARG A 1 256 ? 7.075 13.878 -14.781 1.00 94.94 256 ARG A N 1
ATOM 2018 C CA . ARG A 1 256 ? 6.957 12.606 -14.047 1.00 94.94 256 ARG A CA 1
ATOM 2019 C C . ARG A 1 256 ? 7.191 11.421 -14.977 1.00 94.94 256 ARG A C 1
ATOM 2021 O O . ARG A 1 256 ? 7.889 10.487 -14.603 1.00 94.94 256 ARG A O 1
ATOM 2028 N N . LEU A 1 257 ? 6.641 11.480 -16.190 1.00 95.38 257 LEU A N 1
ATOM 2029 C CA . LEU A 1 257 ? 6.801 10.429 -17.194 1.00 95.38 257 LEU A CA 1
ATOM 2030 C C . LEU A 1 257 ? 8.277 10.232 -17.577 1.00 95.38 257 LEU A C 1
ATOM 2032 O O . LEU A 1 257 ? 8.751 9.101 -17.567 1.00 95.38 257 LEU A O 1
ATOM 2036 N N . LYS A 1 258 ? 9.014 11.325 -17.820 1.00 95.00 258 LYS A N 1
ATOM 2037 C CA . LYS A 1 258 ? 10.456 11.295 -18.109 1.00 95.00 258 LYS A CA 1
ATOM 2038 C C . LYS A 1 258 ? 11.274 10.733 -16.947 1.00 95.00 258 LYS A C 1
ATOM 2040 O O . LYS A 1 258 ? 12.127 9.883 -17.165 1.00 95.00 258 LYS A O 1
ATOM 2045 N N . LYS A 1 259 ? 10.976 11.139 -15.704 1.00 96.06 259 LYS A N 1
ATOM 2046 C CA . LYS A 1 259 ? 11.631 10.575 -14.507 1.00 96.06 259 LYS A CA 1
ATOM 2047 C C . LYS A 1 259 ? 11.450 9.061 -14.409 1.00 96.06 259 LYS A C 1
ATOM 2049 O O . LYS A 1 259 ? 12.416 8.347 -14.160 1.00 96.06 259 LYS A O 1
ATOM 2054 N N . VAL A 1 260 ? 10.226 8.574 -14.628 1.00 96.81 260 VAL A N 1
ATOM 2055 C CA . VAL A 1 260 ? 9.940 7.133 -14.626 1.00 96.81 260 VAL A CA 1
ATOM 2056 C C . VAL A 1 260 ? 10.638 6.429 -15.787 1.00 96.81 260 VAL A C 1
ATOM 2058 O O . VAL A 1 260 ? 11.137 5.329 -15.590 1.00 96.81 260 VAL A O 1
ATOM 2061 N N . ALA A 1 261 ? 10.740 7.049 -16.965 1.00 96.38 261 ALA A N 1
ATOM 2062 C CA . ALA A 1 261 ? 11.490 6.479 -18.083 1.00 96.38 261 ALA A CA 1
ATOM 2063 C C . ALA A 1 261 ? 12.972 6.298 -17.756 1.00 96.38 261 ALA A C 1
ATOM 2065 O O . ALA A 1 261 ? 13.483 5.194 -17.907 1.00 96.38 261 ALA A O 1
ATOM 2066 N N . SER A 1 262 ? 13.629 7.321 -17.203 1.00 96.00 262 SER A N 1
ATOM 2067 C CA . SER A 1 262 ? 15.026 7.208 -16.773 1.00 96.00 262 SER A CA 1
ATOM 2068 C C . SER A 1 262 ? 15.218 6.128 -15.705 1.00 96.00 262 SER A C 1
ATOM 2070 O O . SER A 1 262 ? 16.168 5.354 -15.779 1.00 96.00 262 SER A O 1
ATOM 2072 N N . LEU A 1 263 ? 14.303 6.032 -14.733 1.00 97.38 263 LEU A N 1
ATOM 2073 C CA . LEU A 1 263 ? 14.330 4.975 -13.717 1.00 97.38 263 LEU A CA 1
ATOM 2074 C C . LEU A 1 263 ? 14.179 3.578 -14.340 1.00 97.38 263 LEU A C 1
ATOM 2076 O O . LEU A 1 263 ? 14.890 2.651 -13.958 1.00 97.38 263 LEU A O 1
ATOM 2080 N N . MET A 1 264 ? 13.260 3.424 -15.294 1.00 97.25 264 MET A N 1
ATOM 2081 C CA . MET A 1 264 ? 13.045 2.158 -15.990 1.00 97.25 264 MET A CA 1
ATOM 2082 C C . MET A 1 264 ? 14.247 1.769 -16.845 1.00 97.25 264 MET A C 1
ATOM 2084 O O . MET A 1 264 ? 14.596 0.598 -16.858 1.00 97.25 264 MET A O 1
ATOM 2088 N N . ASP A 1 265 ? 14.901 2.714 -17.514 1.00 96.12 265 ASP A N 1
ATOM 2089 C CA . ASP A 1 265 ? 16.083 2.423 -18.326 1.00 96.12 265 ASP A CA 1
ATOM 2090 C C . ASP A 1 265 ? 17.251 1.933 -17.446 1.00 96.12 265 ASP A C 1
ATOM 2092 O O . ASP A 1 265 ? 17.915 0.959 -17.800 1.00 96.12 265 ASP A O 1
ATOM 2096 N N . LEU A 1 266 ? 17.435 2.517 -16.251 1.00 96.94 266 LEU A N 1
ATOM 2097 C CA . LEU A 1 266 ? 18.377 2.006 -15.244 1.00 96.94 266 LEU A CA 1
ATOM 2098 C C . LEU A 1 266 ? 18.012 0.590 -14.783 1.00 96.94 266 LEU A C 1
ATOM 2100 O O . LEU A 1 266 ? 18.876 -0.276 -14.699 1.00 96.94 266 LEU A O 1
ATOM 2104 N N . TYR A 1 267 ? 16.730 0.341 -14.510 1.00 97.75 267 TYR A N 1
ATOM 2105 C CA . TYR A 1 267 ? 16.264 -0.981 -14.096 1.00 97.75 267 TYR A CA 1
ATOM 2106 C C . TYR A 1 267 ? 16.444 -2.037 -15.194 1.00 97.75 267 TYR A C 1
ATOM 2108 O O . TYR A 1 267 ? 16.850 -3.156 -14.901 1.00 97.75 267 TYR A O 1
ATOM 2116 N N . ILE A 1 268 ? 16.168 -1.695 -16.456 1.00 97.38 268 ILE A N 1
ATOM 2117 C CA . ILE A 1 268 ? 16.354 -2.601 -17.597 1.00 97.38 268 ILE A CA 1
ATOM 2118 C C . ILE A 1 268 ? 17.834 -2.959 -17.744 1.00 97.38 268 ILE A C 1
ATOM 2120 O O . ILE A 1 268 ? 18.138 -4.132 -17.925 1.00 97.38 268 ILE A O 1
ATOM 2124 N N . ALA A 1 269 ? 18.737 -1.983 -17.618 1.00 96.81 269 ALA A N 1
ATOM 2125 C CA . ALA A 1 269 ? 20.177 -2.233 -17.642 1.00 96.81 269 ALA A CA 1
ATOM 2126 C C . ALA A 1 269 ? 20.640 -3.138 -16.487 1.00 96.81 269 ALA A C 1
ATOM 2128 O O . ALA A 1 269 ? 21.503 -3.980 -16.696 1.00 96.81 269 ALA A O 1
ATOM 2129 N N . GLU A 1 270 ? 20.045 -3.009 -15.299 1.00 97.06 270 GLU A N 1
ATOM 2130 C CA . GLU A 1 270 ? 20.375 -3.846 -14.137 1.00 97.06 270 GLU A CA 1
ATOM 2131 C C . GLU A 1 270 ? 19.938 -5.310 -14.315 1.00 97.06 270 GLU A C 1
ATOM 2133 O O . GLU A 1 270 ? 20.642 -6.225 -13.897 1.00 97.06 270 GLU A O 1
ATOM 2138 N N . VAL A 1 271 ? 18.781 -5.558 -14.941 1.00 96.56 271 VAL A N 1
ATOM 2139 C CA . VAL A 1 271 ? 18.268 -6.929 -15.140 1.00 96.56 271 VAL A CA 1
ATOM 2140 C C . VAL A 1 271 ? 18.732 -7.578 -16.444 1.00 96.56 271 VAL A C 1
ATOM 2142 O O . VAL A 1 271 ? 18.588 -8.789 -16.592 1.00 96.56 271 VAL A O 1
ATOM 2145 N N . ALA A 1 272 ? 19.247 -6.797 -17.398 1.00 96.62 272 ALA A N 1
ATOM 2146 C CA . ALA A 1 272 ? 19.660 -7.285 -18.713 1.00 96.62 272 ALA A CA 1
ATOM 2147 C C . ALA A 1 272 ? 20.720 -8.403 -18.661 1.00 96.62 272 ALA A C 1
ATOM 2149 O O . ALA A 1 272 ? 20.547 -9.373 -19.391 1.00 96.62 272 ALA A O 1
ATOM 2150 N N . PRO A 1 273 ? 21.747 -8.353 -17.788 1.00 95.06 273 PRO A N 1
ATOM 2151 C CA . PRO A 1 273 ? 22.771 -9.395 -17.734 1.00 95.06 273 PRO A CA 1
ATOM 2152 C C . PRO A 1 273 ? 22.318 -10.723 -17.098 1.00 95.06 273 PRO A C 1
ATOM 2154 O O . PRO A 1 273 ? 23.139 -11.620 -16.917 1.00 95.06 273 PRO A O 1
ATOM 2157 N N . ASP A 1 274 ? 21.054 -10.859 -16.678 1.00 94.25 274 ASP A N 1
ATOM 2158 C CA . ASP A 1 274 ? 20.552 -12.089 -16.056 1.00 94.25 274 ASP A CA 1
ATOM 2159 C C . ASP A 1 274 ? 20.264 -13.162 -17.134 1.00 94.25 274 ASP A C 1
ATOM 2161 O O . ASP A 1 274 ? 19.290 -13.021 -17.884 1.00 94.25 274 ASP A O 1
ATOM 2165 N N . PRO A 1 275 ? 21.016 -14.285 -17.183 1.00 91.62 275 PRO A N 1
ATOM 2166 C CA . PRO A 1 275 ? 20.831 -15.336 -18.195 1.00 91.62 275 PRO A CA 1
ATOM 2167 C C . PRO A 1 275 ? 19.466 -16.031 -18.103 1.00 91.62 275 PRO A C 1
ATOM 2169 O O . PRO A 1 275 ? 19.020 -16.706 -19.031 1.00 91.62 275 PRO A O 1
ATOM 2172 N N . CYS A 1 276 ? 18.776 -15.901 -16.969 1.00 92.44 276 CYS A N 1
ATOM 2173 C CA . CYS A 1 276 ? 17.457 -16.477 -16.751 1.00 92.44 276 CYS A CA 1
ATOM 2174 C C . CYS A 1 276 ? 16.318 -15.511 -17.119 1.00 92.44 276 CYS A C 1
ATOM 2176 O O . CYS A 1 276 ? 15.136 -15.889 -17.045 1.00 92.44 276 CYS A O 1
ATOM 2178 N N . LEU A 1 277 ? 16.629 -14.275 -17.530 1.00 93.69 277 LEU A N 1
ATOM 2179 C CA . LEU A 1 277 ? 15.635 -13.315 -17.988 1.00 93.69 277 LEU A CA 1
ATOM 2180 C C . LEU A 1 277 ? 15.102 -13.707 -19.372 1.00 93.69 277 LEU A C 1
ATOM 2182 O O . LEU A 1 277 ? 15.777 -13.645 -20.394 1.00 93.69 277 LEU A O 1
ATOM 2186 N N . LYS A 1 278 ? 13.820 -14.080 -19.423 1.00 93.25 278 LYS A N 1
ATOM 2187 C CA . LYS A 1 278 ? 13.164 -14.485 -20.675 1.00 93.25 278 LYS A CA 1
ATOM 2188 C C . LYS A 1 278 ? 13.044 -13.315 -21.669 1.00 93.25 278 LYS A C 1
ATOM 2190 O O . LYS A 1 278 ? 12.605 -12.238 -21.245 1.00 93.25 278 LYS A O 1
ATOM 2195 N N . PRO A 1 279 ? 13.209 -13.551 -22.988 1.00 95.06 279 PRO A N 1
ATOM 2196 C CA . PRO A 1 279 ? 13.077 -12.504 -24.007 1.00 95.06 279 PRO A CA 1
ATOM 2197 C C . PRO A 1 279 ? 11.729 -11.780 -23.972 1.00 95.06 279 PRO A C 1
ATOM 2199 O O . PRO A 1 279 ? 11.652 -10.568 -24.146 1.00 95.06 279 PRO A O 1
ATOM 2202 N N . SER A 1 280 ? 10.645 -12.504 -23.671 1.00 95.56 280 SER A N 1
ATOM 2203 C CA . SER A 1 280 ? 9.305 -11.920 -23.555 1.00 95.56 280 SER A CA 1
ATOM 2204 C C . SER A 1 280 ? 9.183 -10.904 -22.417 1.00 95.56 280 SER A C 1
ATOM 2206 O O . SER A 1 280 ? 8.442 -9.932 -22.550 1.00 95.56 280 SER A O 1
ATOM 2208 N N . LYS A 1 281 ? 9.911 -11.097 -21.311 1.00 94.69 281 LYS A N 1
ATOM 2209 C CA . LYS A 1 281 ? 9.932 -10.159 -20.182 1.00 94.69 281 LYS A CA 1
ATOM 2210 C C . LYS A 1 281 ? 10.803 -8.949 -20.476 1.00 94.69 281 LYS A C 1
ATOM 2212 O O . LYS A 1 281 ? 10.373 -7.832 -20.203 1.00 94.69 281 LYS A O 1
ATOM 2217 N N . PHE A 1 282 ? 11.980 -9.170 -21.058 1.00 96.19 282 PHE A N 1
ATOM 2218 C CA . PHE A 1 282 ? 12.855 -8.087 -21.496 1.00 96.19 282 PHE A CA 1
ATOM 2219 C C . PHE A 1 282 ? 12.124 -7.170 -22.490 1.00 96.19 282 PHE A C 1
ATOM 2221 O O . PHE A 1 282 ? 12.015 -5.963 -22.281 1.00 96.19 282 PHE A O 1
ATOM 2228 N N . LEU A 1 283 ? 11.478 -7.761 -23.501 1.00 96.56 283 LEU A N 1
ATOM 2229 C CA . LEU A 1 283 ? 10.663 -7.028 -24.467 1.00 96.56 283 LEU A CA 1
ATOM 2230 C C . LEU A 1 283 ? 9.493 -6.282 -23.810 1.00 96.56 283 LEU A C 1
ATOM 2232 O O . LEU A 1 283 ? 9.187 -5.155 -24.200 1.00 96.56 283 LEU A O 1
ATOM 2236 N N . ALA A 1 284 ? 8.836 -6.898 -22.820 1.00 97.19 284 ALA A N 1
ATOM 2237 C CA . ALA A 1 284 ? 7.756 -6.254 -22.082 1.00 97.19 284 ALA A CA 1
ATOM 2238 C C . ALA A 1 284 ? 8.238 -4.999 -21.348 1.00 97.19 284 ALA A C 1
ATOM 2240 O O . ALA A 1 284 ? 7.515 -4.011 -21.364 1.00 97.19 284 ALA A O 1
ATOM 2241 N N . LEU A 1 285 ? 9.440 -5.010 -20.758 1.00 96.81 285 LEU A N 1
ATOM 2242 C CA . LEU A 1 285 ? 10.025 -3.839 -20.101 1.00 96.81 285 LEU A CA 1
ATOM 2243 C C . LEU A 1 285 ? 10.327 -2.712 -21.094 1.00 96.81 285 LEU A C 1
ATOM 2245 O O . LEU A 1 285 ? 9.903 -1.577 -20.879 1.00 96.81 285 LEU A O 1
ATOM 2249 N N . VAL A 1 286 ? 11.002 -3.032 -22.202 1.00 95.69 286 VAL A N 1
ATOM 2250 C CA . VAL A 1 286 ? 11.372 -2.051 -23.236 1.00 95.69 286 VAL A CA 1
ATOM 2251 C C . VAL A 1 286 ? 10.134 -1.355 -23.809 1.00 95.69 286 VAL A C 1
ATOM 2253 O O . VAL A 1 286 ? 10.123 -0.136 -23.975 1.00 95.69 286 VAL A O 1
ATOM 2256 N N . ARG A 1 287 ? 9.060 -2.115 -24.054 1.00 94.50 287 ARG A N 1
ATOM 2257 C CA . ARG A 1 287 ? 7.805 -1.616 -24.643 1.00 94.50 287 ARG A CA 1
ATOM 2258 C C . ARG A 1 287 ? 6.822 -1.016 -23.638 1.00 94.50 287 ARG A C 1
ATOM 2260 O O . ARG A 1 287 ? 5.726 -0.621 -24.027 1.00 94.50 287 ARG A O 1
ATOM 2267 N N . ALA A 1 288 ? 7.154 -0.988 -22.349 1.00 94.12 288 ALA A N 1
ATOM 2268 C CA . ALA A 1 288 ? 6.178 -0.642 -21.321 1.00 94.12 288 ALA A CA 1
ATOM 2269 C C . ALA A 1 288 ? 5.832 0.857 -21.261 1.00 94.12 288 ALA A C 1
ATOM 2271 O O . ALA A 1 288 ? 4.790 1.228 -20.719 1.00 94.12 288 ALA A O 1
ATOM 2272 N N . LEU A 1 289 ? 6.707 1.713 -21.792 1.00 93.81 289 LEU A N 1
ATOM 2273 C CA . LEU A 1 289 ? 6.553 3.167 -21.825 1.00 93.81 289 LEU A CA 1
ATOM 2274 C C . LEU A 1 289 ? 6.431 3.665 -23.271 1.00 93.81 289 LEU A C 1
ATOM 2276 O O . LEU A 1 289 ? 7.069 3.089 -24.150 1.00 93.81 289 LEU A O 1
ATOM 2280 N N . PRO A 1 290 ? 5.654 4.736 -23.517 1.00 91.56 290 PRO A N 1
ATOM 2281 C CA . PRO A 1 290 ? 5.533 5.332 -24.844 1.00 91.56 290 PRO A CA 1
ATOM 2282 C C . PRO A 1 290 ? 6.829 6.026 -25.267 1.00 91.56 290 PRO A C 1
ATOM 2284 O O . PRO A 1 290 ? 7.582 6.517 -24.424 1.00 91.56 290 PRO A O 1
ATOM 2287 N N . ASP A 1 291 ? 7.012 6.181 -26.574 1.00 88.44 291 ASP A N 1
ATOM 2288 C CA . ASP A 1 291 ? 8.196 6.825 -27.148 1.00 88.44 291 ASP A CA 1
ATOM 2289 C C . ASP A 1 291 ? 8.380 8.270 -26.664 1.00 88.44 291 ASP A C 1
ATOM 2291 O O . ASP A 1 291 ? 9.493 8.716 -26.402 1.00 88.44 291 ASP A O 1
ATOM 2295 N N . SER A 1 292 ? 7.273 8.984 -26.429 1.00 89.06 292 SER A N 1
ATOM 2296 C CA . SER A 1 292 ? 7.270 10.355 -25.903 1.00 89.06 292 SER A CA 1
ATOM 2297 C C . SER A 1 292 ? 7.816 10.485 -24.474 1.00 89.06 292 SER A C 1
ATOM 2299 O O . SER A 1 292 ? 7.975 11.599 -23.978 1.00 89.06 292 SER A O 1
ATOM 2301 N N . ALA A 1 293 ? 8.023 9.370 -23.766 1.00 92.69 293 ALA A N 1
ATOM 2302 C CA . ALA A 1 293 ? 8.592 9.369 -22.423 1.00 92.69 293 ALA A CA 1
ATOM 2303 C C . ALA A 1 293 ? 10.114 9.574 -22.425 1.00 92.69 293 ALA A C 1
ATOM 2305 O O . ALA A 1 293 ? 10.677 9.859 -21.368 1.00 92.69 293 ALA A O 1
ATOM 2306 N N . ARG A 1 294 ? 10.772 9.420 -23.581 1.00 92.56 294 ARG A N 1
ATOM 2307 C CA . ARG A 1 294 ? 12.230 9.403 -23.707 1.00 92.56 294 ARG A CA 1
ATOM 2308 C C . ARG A 1 294 ? 12.725 10.483 -24.655 1.00 92.56 294 ARG A C 1
ATOM 2310 O O . ARG A 1 294 ? 12.147 10.703 -25.712 1.00 92.56 294 ARG A O 1
ATOM 2317 N N . ASP A 1 295 ? 13.826 11.118 -24.265 1.00 90.19 295 ASP A N 1
ATOM 2318 C CA . ASP A 1 295 ? 14.558 12.063 -25.117 1.00 90.19 295 ASP A CA 1
ATOM 2319 C C . ASP A 1 295 ? 15.663 11.360 -25.929 1.00 90.19 295 ASP A C 1
ATOM 2321 O O . ASP A 1 295 ? 16.029 11.822 -27.005 1.00 90.19 295 ASP A O 1
ATOM 2325 N N . SER A 1 296 ? 16.175 10.229 -25.430 1.00 92.19 296 SER A N 1
ATOM 2326 C CA . SER A 1 296 ? 17.145 9.355 -26.101 1.00 92.19 296 SER A CA 1
ATOM 2327 C C . SER A 1 296 ? 16.858 7.886 -25.760 1.00 92.19 296 SER A C 1
ATOM 2329 O O . SER A 1 296 ? 16.238 7.588 -24.738 1.00 92.19 296 SER A O 1
ATOM 2331 N N . TYR A 1 297 ? 17.325 6.978 -26.617 1.00 92.31 297 TYR A N 1
ATOM 2332 C CA . TYR A 1 297 ? 17.215 5.524 -26.469 1.00 92.31 297 TYR A CA 1
ATOM 2333 C C . TYR A 1 297 ? 18.545 4.849 -26.109 1.00 92.31 297 TYR A C 1
ATOM 2335 O O . TYR A 1 297 ? 18.582 3.627 -25.985 1.00 92.31 297 TYR A O 1
ATOM 2343 N N . ASP A 1 298 ? 19.619 5.613 -25.889 1.00 92.69 298 ASP A N 1
ATOM 2344 C CA . ASP A 1 298 ? 20.962 5.070 -25.624 1.00 92.69 298 ASP A CA 1
ATOM 2345 C C . ASP A 1 298 ? 20.982 4.101 -24.433 1.00 92.69 298 ASP A C 1
ATOM 2347 O O . ASP A 1 298 ? 21.633 3.059 -24.483 1.00 92.69 298 ASP A O 1
ATOM 2351 N N . GLY A 1 299 ? 20.218 4.404 -23.377 1.00 91.19 299 GLY A N 1
ATOM 2352 C CA . GLY A 1 299 ? 20.083 3.527 -22.211 1.00 91.19 299 GLY A CA 1
ATOM 2353 C C . GLY A 1 299 ? 19.454 2.174 -22.551 1.00 91.19 299 GLY A C 1
ATOM 2354 O O . GLY A 1 299 ? 19.926 1.141 -22.079 1.00 91.19 299 GLY A O 1
ATOM 2355 N N . ILE A 1 300 ? 18.439 2.163 -23.422 1.00 93.81 300 ILE A N 1
ATOM 2356 C CA . ILE A 1 300 ? 17.817 0.922 -23.897 1.00 93.81 300 ILE A CA 1
ATOM 2357 C C . ILE A 1 300 ? 18.780 0.155 -24.796 1.00 93.81 300 ILE A C 1
ATOM 2359 O O . ILE A 1 300 ? 18.921 -1.050 -24.618 1.00 93.81 300 ILE A O 1
ATOM 2363 N N . TYR A 1 301 ? 19.442 0.824 -25.746 1.00 94.88 301 TYR A N 1
ATOM 2364 C CA . TYR A 1 301 ? 20.385 0.159 -26.647 1.00 94.88 301 TYR A CA 1
ATOM 2365 C C . TYR A 1 301 ? 21.538 -0.483 -25.880 1.00 94.88 301 TYR A C 1
ATOM 2367 O O . TYR A 1 301 ? 21.874 -1.631 -26.147 1.00 94.88 301 TYR A O 1
ATOM 2375 N N . ARG A 1 302 ? 22.065 0.199 -24.858 1.00 94.88 302 ARG A N 1
ATOM 2376 C CA . ARG A 1 302 ? 23.075 -0.371 -23.962 1.00 94.88 302 ARG A CA 1
ATOM 2377 C C . ARG A 1 302 ? 22.561 -1.602 -23.215 1.00 94.88 302 ARG A C 1
ATOM 2379 O O . ARG A 1 302 ? 23.283 -2.582 -23.090 1.00 94.88 302 ARG A O 1
ATOM 2386 N N . ALA A 1 303 ? 21.327 -1.569 -22.720 1.00 96.19 303 ALA A N 1
ATOM 2387 C CA . ALA A 1 303 ? 20.750 -2.727 -22.047 1.00 96.19 303 ALA A CA 1
ATOM 2388 C C . ALA A 1 303 ? 20.433 -3.882 -23.017 1.00 96.19 303 ALA A C 1
ATOM 2390 O O . ALA A 1 303 ? 20.505 -5.040 -22.626 1.00 96.19 303 ALA A O 1
ATOM 2391 N N . MET A 1 304 ? 20.090 -3.590 -24.277 1.00 95.75 304 MET A N 1
ATOM 2392 C CA . MET A 1 304 ? 19.919 -4.606 -25.323 1.00 95.75 304 MET A CA 1
ATOM 2393 C C . MET A 1 304 ? 21.235 -5.297 -25.654 1.00 95.75 304 MET A C 1
ATOM 2395 O O . MET A 1 304 ? 21.248 -6.515 -25.758 1.00 95.75 304 MET A O 1
ATOM 2399 N N . ASP A 1 305 ? 22.312 -4.527 -25.793 1.00 96.12 305 ASP A N 1
ATOM 2400 C CA . ASP A 1 305 ? 23.663 -5.043 -26.008 1.00 96.12 305 ASP A CA 1
ATOM 2401 C C . ASP A 1 305 ? 24.046 -6.016 -24.881 1.00 96.12 305 ASP A C 1
ATOM 2403 O O . ASP A 1 305 ? 24.256 -7.198 -25.132 1.00 96.12 305 ASP A O 1
ATOM 2407 N N . MET A 1 306 ? 23.922 -5.574 -23.622 1.00 96.00 306 MET A N 1
ATOM 2408 C CA . MET A 1 306 ? 24.130 -6.425 -22.440 1.00 96.00 306 MET A CA 1
ATOM 2409 C C . MET A 1 306 ? 23.258 -7.688 -22.437 1.00 96.00 306 MET A C 1
ATOM 2411 O O . MET A 1 306 ? 23.724 -8.744 -22.035 1.00 96.00 306 MET A O 1
ATOM 2415 N N . TYR A 1 307 ? 21.990 -7.591 -22.848 1.00 95.44 307 TYR A N 1
ATOM 2416 C CA . TYR A 1 307 ? 21.074 -8.735 -22.880 1.00 95.44 307 TYR A CA 1
ATOM 2417 C C . TYR A 1 307 ? 21.432 -9.760 -23.967 1.00 95.44 307 TYR A C 1
ATOM 2419 O O . TYR A 1 307 ? 21.139 -10.940 -23.813 1.00 95.44 307 TYR A O 1
ATOM 2427 N N . LEU A 1 308 ? 22.013 -9.310 -25.083 1.00 94.44 308 LEU A N 1
ATOM 2428 C CA . LEU A 1 308 ? 22.395 -10.163 -26.213 1.00 94.44 308 LEU A CA 1
ATOM 2429 C C . LEU A 1 308 ? 23.779 -10.802 -26.043 1.00 94.44 308 LEU A C 1
ATOM 2431 O O . LEU A 1 308 ? 24.068 -11.790 -26.715 1.00 94.44 308 LEU A O 1
ATOM 2435 N N . GLU A 1 309 ? 24.624 -10.236 -25.182 1.00 92.38 309 GLU A N 1
ATOM 2436 C CA . GLU A 1 309 ? 25.948 -10.773 -24.848 1.00 92.38 309 GLU A CA 1
ATOM 2437 C C . GLU A 1 309 ? 25.909 -11.966 -23.875 1.00 92.38 309 GLU A C 1
ATOM 2439 O O . GLU A 1 309 ? 26.919 -12.660 -23.730 1.00 92.38 309 GLU A O 1
ATOM 2444 N N . VAL A 1 310 ? 24.768 -12.208 -23.219 1.00 78.31 310 VAL A N 1
ATOM 2445 C CA . VAL A 1 310 ? 24.546 -13.305 -22.255 1.00 78.31 310 VAL A CA 1
ATOM 2446 C C . VAL A 1 310 ? 23.931 -14.531 -22.921 1.00 78.31 310 VAL A C 1
ATOM 2448 O O . VAL A 1 310 ? 24.403 -15.651 -22.610 1.00 78.31 310 VAL A O 1
#

Organism: Davidia involucrata (NCBI:txid16924)

pLDDT: mean 84.35, std 16.72, range [30.19, 98.0]

Secondary structure (DSSP, 8-state):
-HHHHHTT--S--TTS--HHHHHHHHHHGGGGS-HHHHHHHHHHHGGGHHHHHHTSHHHHHHHHHHHHHHHHHH----------------------HHHHHHHHHHHHHTTHHHHHTS-HHHHHHHHHHHHHTT--HHHHHHHHHHHHHHHHTT--HHHHHHHHHHHHHHHHTS-GGGS-HHHHHHHHHHHHTS---HHHHHHHHHHHHHTGGG--HHHH-PBPPTT-SSSB-HHHHHHHHHHHTTT-GGGS-HHHHHHHHHHHHHHHHHHTT-TT--HHHHHHHHTTS-GGG-S--HHHHHHHHHHH--

Sequence (310 aa):
YCIAHFMEMNKSISGTINLFEQTEKSLEEIRYWTWSELLVALKQCQGLFPVANSSGILEKCLDSLVGRLALASEASPCPSTSSPDSSGFRLSCDTRSTESLKNSFIRATWWFEDLVGLSPNLVEMVIKSMVSRKFDHVIISRFLFYYQKSRFITATLDQKRKITETVVHMLYSLDQNAVSCKSLFGILGVTLNLNISKCCRNKLESMIGTQLDQVTLDNLLVPSPIGTNYLYDVNVVLRFLKSFLGRGISRVPVIRLKKVASLMDLYIAEVAPDPCLKPSKFLALVRALPDSARDSYDGIYRAMDMYLEV